Protein AF-A0A1Y2I2F4-F1 (afdb_monomer_lite)

Foldseek 3Di:
DDDDDDDDDDDDDDDPDDDPPPVPPQPDADQLVVLVVLLCVVLVDDPQLLLLLVVLVVLLVVLCVVVCVVPPDDDDPPDSVVSVLSSLLSSLLSLVCVVCPPPDPPPDPDDDDDDDDDDDDDDPPPVNPNQLCNSCVSRVNDHSVSSVVSNVVSCVSSVVPSDDQLVNSLVSLVVVCVVPVVVVVVCSVVSSVVSVD

pLDDT: mean 78.43, std 17.87, range [36.56, 95.81]

InterPro domains:
  IPR006671 Cyclin, N-terminal [PF00134] (54-162)
  IPR013922 Cyclin PHO80-like [PTHR15615] (26-176)
  IPR036915 Cyclin-like superfamily [SSF47954] (36-162)

Structure (mmCIF, N/CA/C/O backbone):
data_AF-A0A1Y2I2F4-F1
#
_entry.id   AF-A0A1Y2I2F4-F1
#
loop_
_atom_site.group_PDB
_atom_site.id
_atom_site.type_symbol
_atom_site.label_atom_id
_atom_site.label_alt_id
_atom_site.label_comp_id
_atom_site.label_asym_id
_atom_site.label_entity_id
_atom_site.label_seq_id
_atom_site.pdbx_PDB_ins_code
_atom_site.Cartn_x
_atom_site.Cartn_y
_atom_site.Cartn_z
_atom_site.occupancy
_atom_site.B_iso_or_equiv
_atom_site.auth_seq_id
_atom_site.auth_comp_id
_atom_site.auth_asym_id
_atom_site.auth_atom_id
_atom_site.pdbx_PDB_model_num
ATOM 1 N N . MET A 1 1 ? -13.503 46.880 -38.848 1.00 61.06 1 MET A N 1
ATOM 2 C CA . MET A 1 1 ? -12.551 46.967 -39.973 1.00 61.06 1 MET A CA 1
ATOM 3 C C . MET A 1 1 ? -11.150 46.968 -39.399 1.00 61.06 1 MET A C 1
ATOM 5 O O . MET A 1 1 ? -10.759 47.985 -38.850 1.00 61.06 1 MET A O 1
ATOM 9 N N . MET A 1 2 ? -10.486 45.812 -39.431 1.00 39.94 2 MET A N 1
ATOM 10 C CA . MET A 1 2 ? -9.031 45.598 -39.454 1.00 39.94 2 MET A CA 1
ATOM 11 C C . MET A 1 2 ? -8.810 44.080 -39.571 1.00 39.94 2 MET A C 1
ATOM 13 O O . MET A 1 2 ? -9.500 43.306 -38.907 1.00 39.94 2 MET A O 1
ATOM 17 N N . ASP A 1 3 ? -7.953 43.700 -40.515 1.00 44.97 3 ASP A N 1
ATOM 18 C CA . ASP A 1 3 ? -7.865 42.392 -41.172 1.00 44.97 3 ASP A CA 1
ATOM 19 C C . ASP A 1 3 ? -7.314 41.217 -40.333 1.00 44.97 3 ASP A C 1
ATOM 21 O O . ASP A 1 3 ? -6.530 41.426 -39.406 1.00 44.97 3 ASP A O 1
ATOM 25 N N . PRO A 1 4 ? -7.653 39.964 -40.712 1.00 63.78 4 PRO A N 1
ATOM 26 C CA . PRO A 1 4 ? -7.034 38.735 -40.223 1.00 63.78 4 PRO A CA 1
ATOM 27 C C . PRO A 1 4 ? -5.879 38.257 -41.134 1.00 63.78 4 PRO A C 1
ATOM 29 O O . PRO A 1 4 ? -6.067 38.042 -42.327 1.00 63.78 4 PRO A O 1
ATOM 32 N N . MET A 1 5 ? -4.695 38.01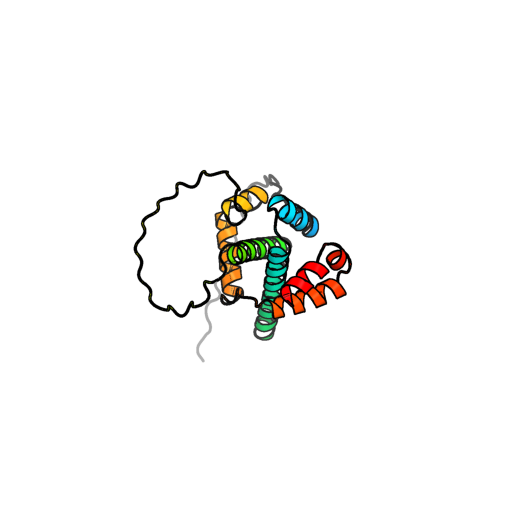0 -40.566 1.00 46.69 5 MET A N 1
ATOM 33 C CA . MET A 1 5 ? -3.581 37.234 -41.154 1.00 46.69 5 MET A CA 1
ATOM 34 C C . MET A 1 5 ? -2.780 36.624 -39.978 1.00 46.69 5 MET A C 1
ATOM 36 O O . MET A 1 5 ? -2.673 37.262 -38.940 1.00 46.69 5 MET A O 1
ATOM 40 N N . CYS A 1 6 ? -2.234 35.406 -39.974 1.00 46.50 6 CYS A N 1
ATOM 41 C CA . CYS A 1 6 ? -1.719 34.571 -41.050 1.00 46.50 6 CYS A CA 1
ATOM 42 C C . CYS A 1 6 ? -2.066 33.091 -40.824 1.00 46.50 6 CYS A C 1
ATOM 44 O O . CYS A 1 6 ? -1.943 32.559 -39.720 1.00 46.50 6 CYS A O 1
ATOM 46 N N . ILE A 1 7 ? -2.401 32.421 -41.923 1.00 50.12 7 ILE A N 1
ATOM 47 C CA . ILE A 1 7 ? -2.369 30.970 -42.083 1.00 50.12 7 ILE A CA 1
ATOM 48 C C . ILE A 1 7 ? -0.932 30.631 -42.491 1.00 50.12 7 ILE A C 1
ATOM 50 O O . ILE A 1 7 ? -0.486 31.076 -43.546 1.00 50.12 7 ILE A O 1
ATOM 54 N N . SER A 1 8 ? -0.211 29.860 -41.677 1.00 59.12 8 SER A N 1
ATOM 55 C CA . SER A 1 8 ? 1.067 29.264 -42.082 1.00 59.12 8 SER A CA 1
ATOM 56 C C . SER A 1 8 ? 0.873 27.777 -42.330 1.00 59.12 8 SER A C 1
ATOM 58 O O . SER A 1 8 ? 0.817 26.953 -41.420 1.00 59.12 8 SER A O 1
ATOM 60 N N . THR A 1 9 ? 0.736 27.476 -43.612 1.00 47.31 9 THR A N 1
ATOM 61 C CA . THR A 1 9 ? 0.798 26.167 -44.248 1.00 47.31 9 THR A CA 1
ATOM 62 C C . THR A 1 9 ? 2.209 25.565 -44.205 1.00 47.31 9 THR A C 1
ATOM 64 O O . THR A 1 9 ? 3.178 26.233 -44.543 1.00 47.31 9 THR A O 1
ATOM 67 N N . LEU A 1 10 ? 2.238 24.256 -43.924 1.00 55.88 10 LEU A N 1
ATOM 68 C CA . LEU A 1 10 ? 3.096 23.212 -44.509 1.00 55.88 10 LEU A CA 1
ATOM 69 C C . LEU A 1 10 ? 4.608 23.200 -44.208 1.00 55.88 10 LEU A C 1
ATOM 71 O O . LEU A 1 10 ? 5.388 23.979 -44.738 1.00 55.88 10 LEU A O 1
ATOM 75 N N . SER A 1 11 ? 5.034 22.119 -43.550 1.00 48.34 11 SER A N 1
ATOM 76 C CA . SER A 1 11 ? 6.177 21.330 -44.025 1.00 48.34 11 SER A CA 1
ATOM 77 C C . SER A 1 11 ? 5.981 19.867 -43.620 1.00 48.34 11 SER A C 1
ATOM 79 O O . SER A 1 11 ? 6.241 19.472 -42.485 1.00 48.34 11 SER A O 1
ATOM 81 N N . SER A 1 12 ? 5.420 19.081 -44.542 1.00 52.00 12 SER A N 1
ATOM 82 C CA . SER A 1 12 ? 5.371 17.621 -44.444 1.00 52.00 12 SER A CA 1
ATOM 83 C C . SER A 1 12 ? 6.671 17.072 -45.015 1.00 52.00 12 SER A C 1
ATOM 85 O O . SER A 1 12 ? 6.896 17.137 -46.221 1.00 52.00 12 SER A O 1
ATOM 87 N N . VAL A 1 13 ? 7.531 16.558 -44.139 1.00 64.69 13 VAL A N 1
ATOM 88 C CA . VAL A 1 13 ? 8.734 15.810 -44.516 1.00 64.69 13 VAL A CA 1
ATOM 89 C C . VAL A 1 13 ? 8.341 14.334 -44.641 1.00 64.69 13 VAL A C 1
ATOM 91 O O . VAL A 1 13 ? 7.906 13.761 -43.639 1.00 64.69 13 VAL A O 1
ATOM 94 N N . PRO A 1 14 ? 8.475 13.691 -45.816 1.00 58.56 14 PRO A N 1
ATOM 95 C CA . PRO A 1 14 ? 8.308 12.250 -45.925 1.00 58.56 14 PRO A CA 1
ATOM 96 C C . PRO A 1 14 ? 9.549 11.584 -45.330 1.00 58.56 14 PRO A C 1
ATOM 98 O O . PRO A 1 14 ? 10.671 11.783 -45.795 1.00 58.56 14 PRO A O 1
ATOM 101 N N . ARG A 1 15 ? 9.350 10.838 -44.244 1.00 58.91 15 ARG A N 1
ATOM 102 C CA . ARG A 1 15 ? 10.400 10.099 -43.546 1.00 58.91 15 ARG A CA 1
ATOM 103 C C . ARG A 1 15 ? 10.267 8.623 -43.919 1.00 58.91 15 ARG A C 1
ATOM 105 O O . ARG A 1 15 ? 9.751 7.833 -43.142 1.00 58.91 15 ARG A O 1
ATOM 112 N N . ASP A 1 16 ? 10.699 8.283 -45.131 1.00 64.44 16 ASP A N 1
ATOM 113 C CA . ASP A 1 16 ? 10.987 6.897 -45.508 1.00 64.44 16 ASP A CA 1
ATOM 114 C C . ASP A 1 16 ? 12.271 6.481 -44.790 1.00 64.44 16 ASP A C 1
ATOM 116 O O . ASP A 1 16 ? 13.370 6.935 -45.114 1.00 64.44 16 ASP A O 1
ATOM 120 N N . GLY A 1 17 ? 12.124 5.685 -43.736 1.00 57.03 17 GLY A N 1
ATOM 121 C CA . GLY A 1 17 ? 13.234 5.285 -42.887 1.00 57.03 17 GLY A CA 1
ATOM 122 C C . GLY A 1 17 ? 12.919 4.015 -42.120 1.00 57.03 17 GLY A C 1
ATOM 123 O O . GLY A 1 17 ? 12.435 4.091 -41.000 1.00 57.03 17 GLY A O 1
ATOM 124 N N . ALA A 1 18 ? 13.251 2.890 -42.754 1.00 55.91 18 ALA A N 1
ATOM 125 C CA . ALA A 1 18 ? 13.626 1.614 -42.149 1.00 55.91 18 ALA A CA 1
ATOM 126 C C . ALA A 1 18 ? 12.693 1.071 -41.053 1.00 55.91 18 ALA A C 1
ATOM 128 O O . ALA A 1 18 ? 12.895 1.272 -39.857 1.00 55.91 18 ALA A O 1
ATOM 129 N N . ASP A 1 19 ? 11.725 0.280 -41.504 1.00 55.31 19 ASP A N 1
ATOM 130 C CA . ASP A 1 19 ? 10.998 -0.694 -40.700 1.00 55.31 19 ASP A CA 1
ATOM 131 C C . ASP A 1 19 ? 11.952 -1.843 -40.306 1.00 55.31 19 ASP A C 1
ATOM 133 O O . ASP A 1 19 ? 12.053 -2.868 -40.977 1.00 55.31 19 ASP A O 1
ATOM 137 N N . SER A 1 20 ? 12.737 -1.631 -39.249 1.00 61.12 20 SER A N 1
ATOM 138 C CA . SER A 1 20 ? 13.334 -2.707 -38.453 1.00 61.12 20 SER A CA 1
ATOM 139 C C . SER A 1 20 ? 12.722 -2.639 -37.060 1.00 61.12 20 SER A C 1
ATOM 141 O O . SER A 1 20 ? 13.352 -2.224 -36.085 1.00 61.12 20 SER A O 1
ATOM 143 N N . SER A 1 21 ? 11.439 -2.981 -37.004 1.00 58.94 21 SER A N 1
ATOM 144 C CA . SER A 1 21 ? 10.702 -3.218 -35.772 1.00 58.94 21 SER A CA 1
ATOM 145 C C . SER A 1 21 ? 11.228 -4.505 -35.126 1.00 58.94 21 SER A C 1
ATOM 147 O O . SER A 1 21 ? 10.581 -5.548 -35.164 1.00 58.94 21 SER A O 1
ATOM 149 N N . ASP A 1 22 ? 12.438 -4.445 -34.558 1.00 58.09 22 ASP A N 1
ATOM 150 C CA . ASP A 1 22 ? 12.816 -5.342 -33.473 1.00 58.09 22 ASP A CA 1
ATOM 151 C C . ASP A 1 22 ? 11.829 -5.043 -32.348 1.00 58.09 22 ASP A C 1
ATOM 153 O O . ASP A 1 22 ? 11.971 -4.076 -31.595 1.00 58.09 22 ASP A O 1
ATOM 157 N N . ASP A 1 23 ? 10.760 -5.833 -32.322 1.00 56.62 23 ASP A N 1
ATOM 158 C CA . ASP A 1 23 ? 9.726 -5.855 -31.303 1.00 56.62 23 ASP A CA 1
ATOM 159 C C . ASP A 1 23 ? 10.398 -6.318 -30.003 1.00 56.62 23 ASP A C 1
ATOM 161 O O . ASP A 1 23 ? 10.344 -7.482 -29.599 1.00 56.62 23 ASP A O 1
ATOM 165 N N . VAL A 1 24 ? 11.156 -5.405 -29.384 1.00 61.75 24 VAL A N 1
ATOM 166 C CA . VAL A 1 24 ? 11.684 -5.539 -28.032 1.00 61.75 24 VAL A CA 1
ATOM 167 C C . VAL A 1 24 ? 10.451 -5.563 -27.152 1.00 61.75 24 VAL A C 1
ATOM 169 O O . VAL A 1 24 ? 9.977 -4.532 -26.676 1.00 61.75 24 VAL A O 1
ATOM 172 N N . SER A 1 25 ? 9.888 -6.760 -27.010 1.00 62.75 25 SER A N 1
ATOM 173 C CA . SER A 1 25 ? 8.734 -7.038 -26.180 1.00 62.75 25 SER A CA 1
ATOM 174 C C . SER A 1 25 ? 9.084 -6.606 -24.766 1.00 62.75 25 SER A C 1
ATOM 176 O O . SER A 1 25 ?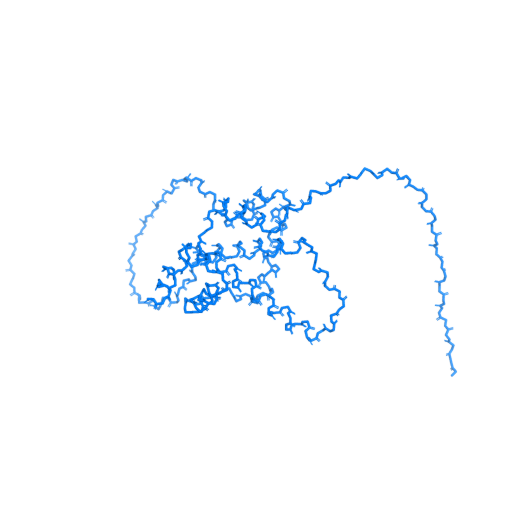 9.772 -7.312 -24.026 1.00 62.75 25 SER A O 1
ATOM 178 N N . CYS A 1 26 ? 8.657 -5.394 -24.411 1.00 64.50 26 CYS A N 1
ATOM 179 C CA . CYS A 1 26 ? 8.820 -4.864 -23.073 1.00 64.50 26 CYS A CA 1
ATOM 180 C C . CYS A 1 26 ? 8.229 -5.887 -22.095 1.00 64.50 26 CYS A C 1
ATOM 182 O O . CYS A 1 26 ? 7.103 -6.344 -22.317 1.00 64.50 26 CYS A O 1
ATOM 184 N N . PRO A 1 27 ? 8.954 -6.265 -21.028 1.00 75.19 27 PRO A N 1
ATOM 185 C CA . PRO A 1 27 ? 8.481 -7.263 -20.082 1.00 75.19 27 PRO A CA 1
ATOM 186 C C . PRO A 1 27 ? 7.140 -6.811 -19.501 1.00 75.19 27 PRO A C 1
ATOM 188 O O . PRO A 1 27 ? 7.063 -5.847 -18.737 1.00 75.19 27 PRO A O 1
ATOM 191 N N . GLN A 1 28 ? 6.062 -7.483 -19.906 1.00 73.69 28 GLN A N 1
ATOM 192 C CA . GLN A 1 28 ? 4.723 -7.146 -19.449 1.00 73.69 28 GLN A CA 1
ATOM 193 C C . GLN A 1 28 ? 4.577 -7.582 -17.983 1.00 73.69 28 GLN A C 1
ATOM 195 O O . GLN A 1 28 ? 4.903 -8.727 -17.654 1.00 73.69 28 GLN A O 1
ATOM 200 N N . PRO A 1 29 ? 4.072 -6.715 -17.085 1.00 74.88 29 PRO A N 1
ATOM 201 C CA . PRO A 1 29 ? 3.841 -7.111 -15.707 1.00 74.88 29 PRO A CA 1
ATOM 202 C C . PRO A 1 29 ? 2.792 -8.235 -15.648 1.00 74.88 29 PRO A C 1
ATOM 204 O O . PRO A 1 29 ? 1.838 -8.238 -16.442 1.00 74.88 29 PRO A O 1
ATOM 207 N N . PRO A 1 30 ? 2.940 -9.193 -14.713 1.00 84.75 30 PRO A N 1
ATOM 208 C CA . PRO A 1 30 ? 1.976 -10.273 -14.538 1.00 84.75 30 PRO A CA 1
ATOM 209 C C . PRO A 1 30 ? 0.587 -9.726 -14.169 1.00 84.75 30 PRO A C 1
ATOM 211 O O . PRO A 1 30 ? 0.382 -8.530 -13.974 1.00 84.75 30 PRO A O 1
ATOM 214 N N . ALA A 1 31 ? -0.419 -10.595 -14.076 1.00 87.25 31 ALA A N 1
ATOM 215 C CA . ALA A 1 31 ? -1.713 -10.170 -13.547 1.00 87.25 31 ALA A CA 1
ATOM 216 C C . ALA A 1 31 ? -1.559 -9.604 -12.119 1.00 87.25 31 ALA A C 1
ATOM 218 O O . ALA A 1 31 ? -0.810 -10.155 -11.311 1.00 87.25 31 ALA A O 1
ATOM 219 N N . LEU A 1 32 ? -2.302 -8.537 -11.800 1.00 85.50 32 LEU A N 1
ATOM 220 C CA . LEU A 1 32 ? -2.147 -7.781 -10.549 1.00 85.50 32 LEU A CA 1
ATOM 221 C C . LEU A 1 32 ? -2.245 -8.666 -9.299 1.00 85.50 32 LEU A C 1
ATOM 223 O O . LEU A 1 32 ? -1.430 -8.54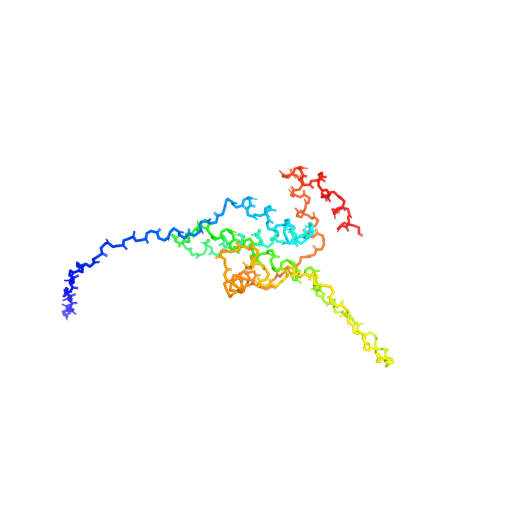6 -8.394 1.00 85.50 32 LEU A O 1
ATOM 227 N N . HIS A 1 33 ? -3.187 -9.606 -9.265 1.00 86.00 33 HIS A N 1
ATOM 228 C CA . HIS A 1 33 ? -3.335 -10.523 -8.132 1.00 86.00 33 HIS A CA 1
ATOM 229 C C . HIS A 1 33 ? -2.116 -11.452 -7.956 1.00 86.00 33 HIS A C 1
ATOM 231 O O . HIS A 1 33 ? -1.711 -11.729 -6.828 1.00 86.00 33 HIS A O 1
ATOM 237 N N . VAL A 1 34 ? -1.494 -11.908 -9.053 1.00 87.44 34 VAL A N 1
ATOM 238 C CA . VAL A 1 34 ? -0.258 -12.713 -9.015 1.00 87.44 34 VAL A CA 1
ATOM 239 C C . VAL A 1 34 ? 0.904 -11.859 -8.525 1.00 87.44 34 VAL A C 1
ATOM 241 O O . VAL A 1 34 ? 1.680 -12.309 -7.684 1.00 87.44 34 VAL A O 1
ATOM 244 N N . PHE A 1 35 ? 0.996 -10.619 -9.014 1.00 88.12 35 PHE A N 1
ATOM 245 C CA . PHE A 1 35 ? 1.993 -9.652 -8.569 1.00 88.12 35 PHE A CA 1
ATOM 246 C C . PHE A 1 35 ? 1.893 -9.399 -7.063 1.00 88.12 35 PHE A C 1
ATOM 248 O O . PHE A 1 35 ? 2.883 -9.574 -6.361 1.00 88.12 35 PHE A O 1
ATOM 255 N N . ILE A 1 36 ? 0.699 -9.077 -6.557 1.00 88.62 36 ILE A N 1
ATOM 256 C CA . ILE A 1 36 ? 0.447 -8.813 -5.135 1.00 88.62 36 ILE A CA 1
ATOM 257 C C . ILE A 1 36 ? 0.822 -10.030 -4.286 1.00 88.62 36 ILE A C 1
ATOM 259 O O . ILE A 1 36 ? 1.596 -9.898 -3.341 1.00 88.62 36 ILE A O 1
ATOM 263 N N . ARG A 1 37 ? 0.340 -11.229 -4.646 1.00 86.56 37 ARG A N 1
ATOM 264 C CA . ARG A 1 37 ? 0.652 -12.468 -3.911 1.00 86.56 37 ARG A CA 1
ATOM 265 C C . ARG A 1 37 ? 2.152 -12.748 -3.874 1.00 86.56 37 ARG A C 1
ATOM 267 O O . ARG A 1 37 ? 2.675 -13.127 -2.829 1.00 86.56 37 ARG A O 1
ATOM 274 N N . ARG A 1 38 ? 2.850 -12.574 -5.001 1.00 86.88 38 ARG A N 1
ATOM 275 C CA . ARG A 1 38 ? 4.305 -12.757 -5.077 1.00 86.88 38 ARG A CA 1
ATOM 276 C C . ARG A 1 38 ? 5.033 -11.715 -4.237 1.00 86.88 38 ARG A C 1
ATOM 278 O O . ARG A 1 38 ? 5.943 -12.082 -3.503 1.00 86.88 38 ARG A O 1
ATOM 285 N N . LEU A 1 39 ? 4.624 -10.453 -4.332 1.00 87.00 39 LEU A N 1
ATOM 286 C CA . LEU A 1 39 ? 5.245 -9.351 -3.614 1.00 87.00 39 LEU A CA 1
ATOM 287 C C . LEU A 1 39 ? 5.125 -9.567 -2.107 1.00 87.00 39 LEU A C 1
ATOM 289 O O . LEU A 1 39 ? 6.152 -9.684 -1.460 1.00 87.00 39 LEU A O 1
ATOM 293 N N . VAL A 1 40 ? 3.907 -9.766 -1.590 1.00 86.69 40 VAL A N 1
ATOM 294 C CA . VAL A 1 40 ? 3.633 -9.998 -0.159 1.00 86.69 40 VAL A CA 1
ATOM 295 C C . VAL A 1 40 ? 4.430 -11.182 0.397 1.00 86.69 40 VAL A C 1
ATOM 297 O O . VAL A 1 40 ? 4.978 -11.089 1.495 1.00 86.69 40 VAL A O 1
ATOM 300 N N . ARG A 1 41 ? 4.543 -12.281 -0.365 1.00 85.81 41 ARG A N 1
ATOM 301 C CA . ARG A 1 41 ? 5.349 -13.448 0.033 1.00 85.81 41 ARG A CA 1
ATOM 302 C C . ARG A 1 41 ? 6.842 -13.135 0.099 1.00 85.81 41 ARG A C 1
ATOM 304 O O . ARG A 1 41 ? 7.505 -13.582 1.025 1.00 85.81 41 ARG A O 1
ATOM 311 N N . LEU A 1 42 ? 7.373 -12.400 -0.878 1.00 86.25 42 LEU A N 1
ATOM 312 C CA . LEU A 1 42 ? 8.802 -12.078 -0.950 1.00 86.25 42 LEU A CA 1
ATOM 313 C C . LEU A 1 42 ? 9.213 -10.984 0.037 1.00 86.25 42 LEU A C 1
ATOM 315 O O . LEU A 1 42 ? 10.343 -10.988 0.509 1.00 86.25 42 LEU A O 1
ATOM 319 N N . THR A 1 43 ? 8.309 -10.063 0.361 1.00 85.56 43 THR A N 1
ATOM 320 C CA . THR A 1 43 ? 8.550 -8.979 1.319 1.00 85.56 43 THR A CA 1
ATOM 321 C C . THR A 1 43 ? 8.251 -9.376 2.760 1.00 85.56 43 THR A C 1
ATOM 323 O O . THR A 1 43 ? 8.459 -8.552 3.647 1.00 85.56 43 THR A O 1
ATOM 326 N N . ALA A 1 44 ? 7.751 -10.599 2.994 1.00 86.81 44 ALA A N 1
ATOM 327 C CA . ALA A 1 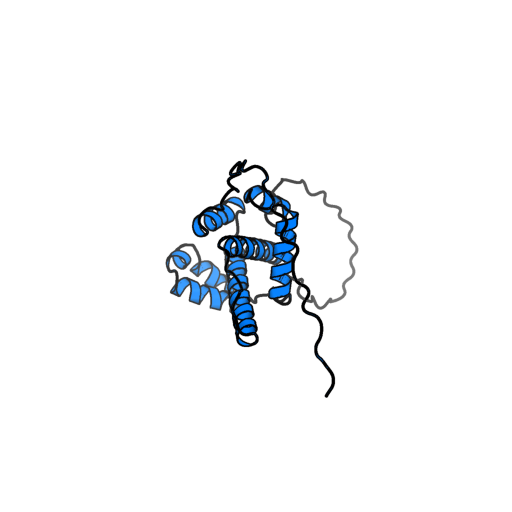44 ? 7.296 -11.082 4.300 1.00 86.81 44 ALA A CA 1
ATOM 328 C C . ALA A 1 44 ? 6.396 -10.057 5.019 1.00 86.81 44 ALA A C 1
ATOM 330 O O . ALA A 1 44 ? 6.531 -9.807 6.216 1.00 86.81 44 ALA A O 1
ATOM 331 N N . THR A 1 45 ? 5.504 -9.410 4.263 1.00 87.81 45 THR A N 1
ATOM 332 C CA . THR A 1 45 ? 4.689 -8.308 4.782 1.00 87.81 45 THR A CA 1
ATOM 333 C C . THR A 1 45 ? 3.724 -8.820 5.844 1.00 87.81 45 THR A C 1
ATOM 335 O O . THR A 1 45 ? 2.966 -9.759 5.604 1.00 87.81 45 THR A O 1
ATOM 338 N N . THR A 1 46 ? 3.722 -8.167 7.005 1.00 90.31 46 THR A N 1
ATOM 339 C CA . THR A 1 46 ? 2.779 -8.471 8.083 1.00 90.31 46 THR A CA 1
ATOM 340 C C . THR A 1 46 ? 1.359 -8.039 7.702 1.00 90.31 46 THR A C 1
ATOM 342 O O . THR A 1 46 ? 1.159 -7.096 6.929 1.00 90.31 46 THR A O 1
ATOM 345 N N . LEU A 1 47 ? 0.347 -8.703 8.266 1.00 87.44 47 LEU A N 1
ATOM 346 C CA . LEU A 1 47 ? -1.055 -8.358 8.014 1.00 87.44 47 LEU A CA 1
ATOM 347 C C . LEU A 1 47 ? -1.371 -6.870 8.304 1.00 87.44 47 LEU A C 1
ATOM 349 O O . LEU A 1 47 ? -1.975 -6.233 7.439 1.00 87.44 47 LEU A O 1
ATOM 353 N N . PRO A 1 48 ? -0.912 -6.253 9.417 1.00 90.25 48 PRO A N 1
ATOM 354 C CA . PRO A 1 48 ? -1.123 -4.823 9.663 1.00 90.25 48 PRO A CA 1
ATOM 355 C C . PRO A 1 48 ? -0.556 -3.918 8.564 1.00 90.25 48 PRO A C 1
ATOM 357 O O . PRO A 1 48 ? -1.229 -2.988 8.120 1.00 90.25 48 PRO A O 1
ATOM 360 N N . THR A 1 49 ? 0.653 -4.203 8.070 1.00 92.69 49 THR A N 1
ATOM 361 C CA . THR A 1 49 ? 1.268 -3.429 6.983 1.00 92.69 49 THR A CA 1
ATOM 362 C C . THR A 1 49 ? 0.464 -3.555 5.687 1.00 92.69 49 THR A C 1
ATOM 364 O O . THR A 1 49 ? 0.255 -2.567 4.981 1.00 92.69 49 THR A O 1
ATOM 367 N N . PHE A 1 50 ? -0.041 -4.751 5.380 1.00 90.75 50 PHE A N 1
ATOM 368 C CA . PHE A 1 50 ? -0.905 -4.966 4.221 1.00 90.75 50 PHE A CA 1
ATOM 369 C C . PHE A 1 50 ? -2.232 -4.197 4.333 1.00 90.75 50 PHE A C 1
ATOM 371 O O . PHE A 1 50 ? -2.645 -3.530 3.381 1.00 90.75 50 PHE A O 1
ATOM 378 N N . LEU A 1 51 ? -2.871 -4.215 5.506 1.00 91.44 51 LEU A N 1
ATOM 379 C CA . LEU A 1 51 ? -4.093 -3.445 5.762 1.00 91.44 51 LEU A CA 1
ATOM 380 C C . LEU A 1 51 ? -3.854 -1.943 5.629 1.00 91.44 51 LEU A C 1
ATOM 382 O O . LEU A 1 51 ? -4.651 -1.237 5.010 1.00 91.44 51 LEU A O 1
ATOM 386 N N . LEU A 1 52 ? -2.731 -1.452 6.148 1.00 94.00 52 LEU A N 1
ATOM 387 C CA . LEU A 1 52 ? -2.350 -0.051 6.033 1.00 94.00 52 LEU A CA 1
ATOM 388 C C . LEU A 1 52 ? -2.174 0.366 4.563 1.00 94.00 52 LEU A C 1
ATOM 390 O O . LEU A 1 52 ? -2.681 1.414 4.154 1.00 94.00 52 LEU A O 1
ATOM 394 N N . ALA A 1 53 ? -1.553 -0.487 3.741 1.00 94.88 53 ALA A N 1
ATOM 395 C CA . ALA A 1 53 ? -1.465 -0.271 2.298 1.00 94.88 53 ALA A CA 1
ATOM 396 C C . ALA A 1 53 ? -2.860 -0.199 1.648 1.00 94.88 53 ALA A C 1
ATOM 398 O O . ALA A 1 53 ? -3.131 0.717 0.869 1.00 94.88 53 ALA A O 1
ATOM 399 N N . HIS A 1 54 ? -3.783 -1.091 2.017 1.00 92.12 54 HIS A N 1
ATOM 400 C CA . HIS A 1 54 ? -5.175 -1.052 1.551 1.00 92.12 54 HIS A CA 1
ATOM 401 C C . HIS A 1 54 ? -5.912 0.238 1.949 1.00 92.12 54 HIS A C 1
ATOM 403 O O . HIS A 1 54 ? -6.637 0.823 1.134 1.00 92.12 54 HIS A O 1
ATOM 409 N N . VAL A 1 55 ? -5.699 0.735 3.169 1.00 94.00 55 VAL A N 1
ATOM 410 C CA . VAL A 1 55 ? -6.260 2.018 3.620 1.00 94.00 55 VAL A CA 1
ATOM 411 C C . VAL A 1 55 ? -5.730 3.170 2.762 1.00 94.00 55 VAL A C 1
ATOM 413 O O . VAL A 1 55 ? -6.504 4.052 2.378 1.00 94.00 55 VAL A O 1
ATOM 416 N N . TYR A 1 56 ? -4.442 3.171 2.408 1.00 95.38 56 TYR A N 1
ATOM 417 C CA . TYR A 1 56 ? -3.859 4.188 1.525 1.00 95.38 56 TYR A CA 1
ATOM 418 C C . TYR A 1 56 ? -4.456 4.159 0.123 1.00 95.38 56 TYR A C 1
ATOM 420 O O . TYR A 1 56 ? -4.801 5.216 -0.406 1.00 95.38 56 TYR A O 1
ATOM 428 N N . LEU A 1 57 ? -4.648 2.974 -0.455 1.00 94.00 57 LEU A N 1
ATOM 429 C CA . LEU A 1 57 ? -5.304 2.822 -1.755 1.00 94.00 57 LEU A CA 1
ATOM 430 C C . LEU A 1 57 ? -6.735 3.361 -1.723 1.00 94.00 57 LEU A C 1
ATOM 432 O O . LEU A 1 57 ? -7.130 4.125 -2.600 1.00 94.00 57 LEU A O 1
ATOM 436 N N . THR A 1 58 ? -7.484 3.046 -0.668 1.00 91.50 58 THR A N 1
ATOM 437 C CA . THR A 1 58 ? -8.854 3.544 -0.486 1.00 91.50 58 THR A CA 1
ATOM 438 C C . THR A 1 58 ? -8.880 5.072 -0.384 1.00 91.50 58 THR A C 1
ATOM 440 O O . THR A 1 58 ? -9.669 5.733 -1.060 1.00 91.50 58 THR A O 1
ATOM 443 N N . ARG A 1 59 ? -7.977 5.663 0.413 1.00 93.50 59 ARG A N 1
ATOM 444 C CA . ARG A 1 59 ? -7.837 7.126 0.526 1.00 93.50 59 ARG A CA 1
ATOM 445 C C . ARG A 1 59 ? -7.474 7.767 -0.809 1.00 93.50 59 ARG A C 1
ATOM 447 O O . ARG A 1 59 ? -8.020 8.818 -1.131 1.00 93.50 59 ARG A O 1
ATOM 454 N N . LEU A 1 60 ? -6.588 7.141 -1.579 1.00 93.19 60 LEU A N 1
ATOM 455 C CA . LEU A 1 60 ? -6.198 7.623 -2.898 1.00 93.19 60 LEU A CA 1
ATOM 456 C C . LEU A 1 60 ? -7.387 7.628 -3.861 1.00 93.19 60 LEU A C 1
ATOM 458 O O . LEU A 1 60 ? -7.613 8.636 -4.521 1.00 93.19 60 LEU A O 1
ATOM 462 N N . VAL A 1 61 ? -8.169 6.547 -3.918 1.00 90.81 61 VAL A N 1
ATOM 463 C CA . VAL A 1 61 ? -9.372 6.475 -4.764 1.00 90.81 61 VAL A CA 1
ATOM 464 C C . VAL A 1 61 ? -10.357 7.585 -4.392 1.00 90.81 61 VAL A C 1
ATOM 466 O O . VAL A 1 61 ? -10.830 8.309 -5.268 1.00 90.81 61 VAL A O 1
ATOM 469 N N . ILE A 1 62 ? -10.612 7.794 -3.099 1.00 90.00 62 ILE A N 1
ATOM 470 C CA . ILE A 1 62 ? -11.473 8.890 -2.626 1.00 90.00 62 ILE A CA 1
ATOM 471 C C . ILE A 1 62 ? -10.899 10.258 -3.032 1.00 90.00 62 ILE A C 1
ATOM 473 O O . ILE A 1 62 ? -11.629 11.110 -3.531 1.00 90.00 62 ILE A O 1
ATOM 477 N N . ALA A 1 63 ? -9.594 10.480 -2.862 1.00 88.75 63 ALA A N 1
ATOM 478 C CA . ALA A 1 63 ? -8.953 11.743 -3.224 1.00 88.75 63 ALA A CA 1
ATOM 479 C C . ALA A 1 63 ? -9.016 12.017 -4.736 1.00 88.75 63 ALA A C 1
ATOM 481 O O . ALA A 1 63 ? -9.324 13.136 -5.148 1.00 88.75 63 ALA A O 1
ATOM 482 N N . VAL A 1 64 ? -8.771 10.997 -5.563 1.00 87.06 64 VAL A N 1
ATOM 483 C CA . VAL A 1 64 ? -8.827 11.100 -7.025 1.00 87.06 64 VAL A CA 1
ATOM 484 C C . VAL A 1 64 ? -10.254 11.369 -7.479 1.00 87.06 64 VAL A C 1
ATOM 486 O O . VAL A 1 64 ? -10.468 12.320 -8.219 1.00 87.06 64 VAL A O 1
ATOM 489 N N . THR A 1 65 ? -11.241 10.608 -7.003 1.00 87.19 65 THR A N 1
ATOM 490 C CA . THR A 1 65 ? -12.657 10.816 -7.363 1.00 87.19 65 THR A CA 1
ATOM 491 C C . THR A 1 65 ? -13.167 12.198 -6.938 1.00 87.19 65 THR A C 1
ATOM 493 O O . THR A 1 65 ? -13.861 12.857 -7.711 1.00 87.19 65 THR A O 1
ATOM 496 N N . ALA A 1 66 ? -12.765 12.692 -5.762 1.00 87.38 66 ALA A N 1
ATOM 497 C CA . ALA A 1 66 ? -13.112 14.032 -5.285 1.00 87.38 66 ALA A CA 1
ATOM 498 C C . ALA A 1 66 ? -12.421 15.169 -6.061 1.00 87.38 66 ALA A C 1
ATOM 500 O O . ALA A 1 66 ? -12.963 16.271 -6.154 1.00 87.38 66 ALA A O 1
ATOM 501 N N . ALA A 1 67 ? -11.217 14.941 -6.591 1.00 85.31 67 ALA A N 1
ATOM 502 C CA . ALA A 1 67 ? -10.544 15.895 -7.474 1.00 85.31 67 ALA A CA 1
ATOM 503 C C . ALA A 1 67 ? -11.161 15.880 -8.878 1.00 85.31 67 ALA A C 1
ATOM 505 O O . ALA A 1 67 ? -11.338 16.922 -9.505 1.00 85.31 67 ALA A O 1
ATOM 506 N N . ALA A 1 68 ? -11.526 14.692 -9.344 1.00 82.56 68 ALA A N 1
ATOM 507 C CA . ALA A 1 68 ? -12.075 14.461 -10.663 1.00 82.56 68 ALA A CA 1
ATOM 508 C C . ALA A 1 68 ? -13.497 15.037 -10.805 1.00 82.56 68 ALA A C 1
ATOM 510 O O . ALA A 1 68 ? -13.832 15.604 -11.837 1.00 82.56 68 ALA A O 1
ATOM 511 N N . SER A 1 69 ? -14.306 15.040 -9.741 1.00 80.94 69 SER A N 1
ATOM 512 C CA . SER A 1 69 ? -15.598 15.745 -9.744 1.00 80.94 69 SER A CA 1
ATOM 513 C C . SER A 1 69 ? -15.479 17.269 -9.916 1.00 80.94 69 SER A C 1
ATOM 515 O O . SER A 1 69 ? -16.451 17.914 -10.299 1.00 80.94 69 SER A O 1
ATOM 517 N N . LYS A 1 70 ? -14.297 17.854 -9.671 1.00 75.38 70 LYS A N 1
ATOM 518 C CA . LYS A 1 70 ? -14.029 19.294 -9.846 1.00 75.38 70 LYS A CA 1
ATOM 519 C C . LYS A 1 70 ? -13.427 19.644 -11.207 1.00 75.38 70 LYS A C 1
ATOM 521 O O . LYS A 1 70 ? -13.496 20.800 -11.612 1.00 75.38 70 LYS A O 1
ATOM 526 N N . ALA A 1 71 ? -12.839 18.675 -11.903 1.00 65.56 71 ALA A N 1
ATOM 527 C CA . ALA A 1 71 ? -12.201 18.859 -13.199 1.00 65.56 71 ALA A CA 1
ATOM 528 C C . ALA A 1 71 ? -12.725 17.788 -14.163 1.00 65.56 71 ALA A C 1
ATOM 530 O O . ALA A 1 71 ? -12.320 16.635 -14.071 1.00 65.56 71 ALA A O 1
ATOM 531 N N . SER A 1 72 ? -13.641 18.185 -15.056 1.00 47.66 72 SER A N 1
ATOM 532 C CA . SER A 1 72 ? -14.265 17.354 -16.100 1.00 47.66 72 SER A CA 1
ATOM 533 C C . SER A 1 72 ? -13.302 16.289 -16.658 1.00 47.66 72 SER A C 1
ATOM 535 O O . SER A 1 72 ? -12.335 16.619 -17.349 1.00 47.66 72 SER A O 1
ATOM 537 N N . LEU A 1 73 ? -13.522 15.016 -16.291 1.00 48.22 73 LEU A N 1
ATOM 538 C CA . LEU A 1 73 ? -12.650 13.894 -16.644 1.00 48.22 73 LEU A CA 1
ATOM 539 C C . LEU A 1 73 ? -12.793 13.545 -18.122 1.00 48.22 73 LEU A C 1
ATOM 541 O O . LEU A 1 73 ? -13.851 13.084 -18.543 1.00 48.22 73 LEU A O 1
ATOM 545 N N . ALA A 1 74 ? -11.701 13.618 -18.875 1.00 42.22 74 ALA A N 1
ATOM 546 C CA . ALA A 1 74 ? -11.641 12.967 -20.183 1.00 42.22 74 ALA A CA 1
ATOM 547 C C . ALA A 1 74 ? -10.371 12.141 -20.432 1.00 42.22 74 ALA A C 1
ATOM 549 O O . ALA A 1 74 ? -10.314 11.451 -21.444 1.00 42.22 74 ALA A O 1
ATOM 550 N N . SER A 1 75 ? -9.343 12.154 -19.571 1.00 48.81 75 SER A N 1
ATOM 551 C CA . SER A 1 75 ? -8.071 11.541 -19.995 1.00 48.81 75 SER A CA 1
ATOM 552 C C . SER A 1 75 ? -7.079 11.163 -18.894 1.00 48.81 75 SER A C 1
ATOM 554 O O . SER A 1 75 ? -5.875 11.345 -19.060 1.00 48.81 75 SER A O 1
ATOM 556 N N . ALA A 1 76 ? -7.528 10.570 -17.788 1.00 49.03 76 ALA A N 1
ATOM 557 C CA . ALA A 1 76 ? -6.601 9.790 -16.966 1.00 49.03 76 ALA A CA 1
ATOM 558 C C . ALA A 1 76 ? -6.661 8.326 -17.432 1.00 49.03 76 ALA A C 1
ATOM 560 O O . ALA A 1 76 ? -7.560 7.601 -17.003 1.00 49.03 76 ALA A O 1
ATOM 561 N N . PRO A 1 77 ? -5.768 7.868 -18.332 1.00 49.78 77 PRO A N 1
ATOM 562 C CA . PRO A 1 77 ? -5.710 6.461 -18.676 1.00 49.78 77 PRO A CA 1
ATOM 563 C C . PRO A 1 77 ? -5.319 5.688 -17.416 1.00 49.78 77 PRO A C 1
ATOM 565 O O . PRO A 1 77 ? -4.192 5.797 -16.928 1.00 49.78 77 PRO A O 1
ATOM 568 N N . CYS A 1 78 ? -6.253 4.893 -16.889 1.00 56.56 78 CYS A N 1
ATOM 569 C CA . CYS A 1 78 ? -5.956 3.799 -15.973 1.00 56.56 78 CYS A CA 1
ATOM 570 C C . CYS A 1 78 ? -5.114 2.768 -16.731 1.00 56.56 78 CYS A C 1
ATOM 572 O O . CYS A 1 78 ? -5.610 1.727 -17.159 1.00 56.56 78 CYS A O 1
ATOM 574 N N . SER A 1 79 ? -3.839 3.078 -16.965 1.00 72.62 79 SER A N 1
ATOM 575 C CA . SER A 1 79 ? -2.923 2.111 -17.540 1.00 72.62 79 SER A CA 1
ATOM 576 C C . SER A 1 79 ? -2.874 0.914 -16.591 1.00 72.62 79 SER A C 1
ATOM 578 O O . SER A 1 79 ? -2.843 1.062 -15.370 1.00 72.62 79 SER A O 1
ATOM 580 N N . ARG A 1 80 ? -2.895 -0.301 -17.140 1.00 70.94 80 ARG A N 1
ATOM 581 C CA . ARG A 1 80 ? -2.795 -1.542 -16.352 1.00 70.94 80 ARG A CA 1
ATOM 582 C C . ARG A 1 80 ? -1.560 -1.546 -15.437 1.00 70.94 80 ARG A C 1
ATOM 584 O O . ARG A 1 80 ? -1.566 -2.149 -14.366 1.00 70.94 80 ARG A O 1
ATOM 591 N N . ASP A 1 81 ? -0.519 -0.833 -15.852 1.00 82.38 81 ASP A N 1
ATOM 592 C CA . ASP A 1 81 ? 0.702 -0.605 -15.089 1.00 82.38 81 ASP A CA 1
ATOM 593 C C . ASP A 1 81 ? 0.488 0.341 -13.889 1.00 82.38 81 ASP A C 1
ATOM 595 O O . ASP A 1 81 ? 1.060 0.129 -12.823 1.00 82.38 81 ASP A O 1
ATOM 599 N N . ALA A 1 82 ? -0.420 1.319 -13.983 1.00 87.75 82 ALA A N 1
ATOM 600 C CA . ALA A 1 82 ? -0.715 2.244 -12.888 1.00 87.75 82 ALA A CA 1
ATOM 601 C C . ALA A 1 82 ? -1.151 1.521 -11.606 1.00 87.75 82 ALA A C 1
ATOM 603 O O . ALA A 1 82 ? -0.699 1.887 -10.526 1.00 87.75 82 ALA A O 1
ATOM 604 N N . ALA A 1 83 ? -1.963 0.464 -11.704 1.00 89.62 83 ALA A N 1
ATOM 605 C CA . ALA A 1 83 ? -2.400 -0.290 -10.527 1.00 89.62 83 ALA A CA 1
ATOM 606 C C . ALA A 1 83 ? -1.226 -0.970 -9.796 1.00 89.62 83 ALA A C 1
ATOM 608 O O . ALA A 1 83 ? -1.155 -0.924 -8.569 1.00 89.62 83 ALA A O 1
ATOM 609 N N . HIS A 1 84 ? -0.276 -1.540 -10.544 1.00 91.75 84 HIS A N 1
ATOM 610 C CA . HIS A 1 84 ? 0.924 -2.176 -9.992 1.00 91.75 84 HIS A CA 1
ATOM 611 C C . HIS A 1 84 ? 1.820 -1.152 -9.297 1.00 91.75 84 HIS A C 1
ATOM 613 O O . HIS A 1 84 ? 2.216 -1.344 -8.148 1.00 91.75 84 HIS A O 1
ATOM 619 N N . ARG A 1 85 ? 2.073 -0.030 -9.977 1.00 93.00 85 ARG A N 1
ATOM 620 C CA . ARG A 1 85 ? 2.865 1.096 -9.470 1.00 93.00 85 ARG A CA 1
ATOM 621 C C . ARG A 1 85 ? 2.291 1.675 -8.181 1.00 93.00 85 ARG A C 1
ATOM 623 O O . ARG A 1 85 ? 3.015 1.894 -7.212 1.00 93.00 85 ARG A O 1
ATOM 630 N N . VAL A 1 86 ? 0.980 1.905 -8.169 1.00 93.44 86 VAL A N 1
ATOM 631 C CA . VAL A 1 86 ? 0.262 2.472 -7.025 1.00 93.44 86 VAL A CA 1
ATOM 632 C C . VAL A 1 86 ? 0.250 1.491 -5.851 1.00 93.44 86 VAL A C 1
ATOM 634 O O . VAL A 1 86 ? 0.521 1.905 -4.725 1.00 93.44 86 VAL A O 1
ATOM 637 N N . PHE A 1 87 ? 0.016 0.198 -6.100 1.00 93.62 87 PHE A N 1
ATOM 638 C CA . PHE A 1 87 ? 0.097 -0.828 -5.058 1.00 93.62 87 PHE A CA 1
ATOM 639 C C . PHE A 1 87 ? 1.505 -0.919 -4.457 1.00 93.62 87 PHE A C 1
ATOM 641 O O . PHE A 1 87 ? 1.656 -0.904 -3.238 1.00 93.62 87 PHE A O 1
ATOM 648 N N . LEU A 1 88 ? 2.541 -0.949 -5.300 1.00 94.00 88 LEU A N 1
ATOM 649 C CA . LEU A 1 88 ? 3.936 -1.017 -4.866 1.00 94.00 88 LEU A CA 1
ATOM 650 C C . LEU A 1 88 ? 4.320 0.180 -3.985 1.00 94.00 88 LEU A C 1
ATOM 652 O O . LEU A 1 88 ? 4.933 0.007 -2.933 1.00 94.00 88 LEU A O 1
ATOM 656 N N . ALA A 1 89 ? 3.928 1.390 -4.391 1.00 95.19 89 ALA A N 1
ATOM 657 C CA . ALA A 1 89 ? 4.158 2.601 -3.611 1.00 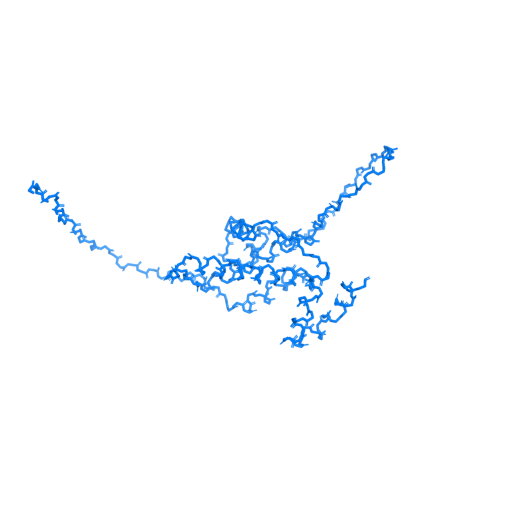95.19 89 ALA A CA 1
ATOM 658 C C . ALA A 1 89 ? 3.403 2.582 -2.273 1.00 95.19 89 ALA A C 1
ATOM 660 O O . ALA A 1 89 ? 3.962 2.981 -1.252 1.00 95.19 89 ALA A O 1
ATOM 661 N N . ALA A 1 90 ? 2.152 2.109 -2.264 1.00 95.56 90 ALA A N 1
ATOM 662 C CA . ALA A 1 90 ? 1.344 2.017 -1.050 1.00 95.56 90 ALA A CA 1
ATOM 663 C C . ALA A 1 90 ? 1.948 1.029 -0.051 1.00 95.56 90 ALA A C 1
ATOM 665 O O . ALA A 1 90 ? 2.045 1.345 1.134 1.00 95.56 90 ALA A O 1
ATOM 666 N N . LEU A 1 91 ? 2.406 -0.125 -0.540 1.00 94.38 91 LEU A N 1
ATOM 667 C CA . LEU A 1 91 ? 3.076 -1.130 0.273 1.00 94.38 91 LEU A CA 1
ATOM 668 C C . LEU A 1 91 ? 4.371 -0.584 0.880 1.00 94.38 91 LEU A C 1
ATOM 670 O O . LEU A 1 91 ? 4.579 -0.711 2.080 1.00 94.38 91 LEU A O 1
ATOM 674 N N . LEU A 1 92 ? 5.208 0.083 0.081 1.00 93.62 92 LEU A N 1
ATOM 675 C CA . LEU A 1 92 ? 6.464 0.659 0.564 1.00 93.62 92 LEU A CA 1
ATOM 676 C C . LEU A 1 92 ? 6.235 1.726 1.647 1.00 93.62 92 LEU A C 1
ATOM 678 O O . LEU A 1 92 ? 6.923 1.720 2.668 1.00 93.62 92 LEU A O 1
ATOM 682 N N . LEU A 1 93 ? 5.254 2.614 1.455 1.00 94.12 93 LEU A N 1
ATOM 683 C CA . LEU A 1 93 ? 4.877 3.597 2.476 1.00 94.12 93 LEU A CA 1
ATOM 684 C C . LEU A 1 93 ? 4.352 2.921 3.744 1.00 94.12 93 LEU A C 1
ATOM 686 O O . LEU A 1 93 ? 4.690 3.343 4.846 1.00 94.12 93 LEU A O 1
ATOM 690 N N . ALA A 1 94 ? 3.531 1.880 3.601 1.00 94.44 94 ALA A N 1
ATOM 691 C CA . ALA A 1 94 ? 2.987 1.154 4.738 1.00 94.44 94 ALA A CA 1
ATOM 692 C C . ALA A 1 94 ? 4.092 0.475 5.554 1.00 94.44 94 ALA A C 1
ATOM 694 O O . ALA A 1 94 ? 4.070 0.562 6.781 1.00 94.44 94 ALA A O 1
ATOM 695 N N . THR A 1 95 ? 5.080 -0.138 4.895 1.00 92.81 95 THR A N 1
ATOM 696 C CA . THR A 1 95 ? 6.229 -0.753 5.571 1.00 92.81 95 THR A CA 1
ATOM 697 C C . THR A 1 95 ? 7.007 0.286 6.370 1.00 92.81 95 THR A C 1
ATOM 699 O O . THR A 1 95 ? 7.237 0.082 7.556 1.00 92.81 95 THR A O 1
ATOM 702 N N . LYS A 1 96 ? 7.319 1.446 5.774 1.00 91.81 96 LYS A N 1
ATOM 703 C CA . LYS A 1 96 ? 8.038 2.529 6.469 1.00 91.81 96 LYS A CA 1
ATOM 704 C C . LYS A 1 96 ? 7.295 3.036 7.706 1.00 91.81 96 LYS A C 1
ATOM 706 O O . LYS A 1 96 ? 7.904 3.225 8.748 1.00 91.81 96 LYS A O 1
ATOM 711 N N . VAL A 1 97 ? 5.980 3.223 7.600 1.00 91.56 97 VAL A N 1
ATOM 712 C CA . VAL A 1 97 ? 5.147 3.685 8.726 1.00 91.56 97 VAL A CA 1
ATOM 713 C C . VAL A 1 97 ? 4.996 2.614 9.811 1.00 91.56 97 VAL A C 1
ATOM 715 O O . VAL A 1 97 ? 4.800 2.950 10.973 1.00 91.56 97 VAL A O 1
ATOM 718 N N . SER A 1 98 ? 5.079 1.333 9.443 1.00 89.50 98 SER A N 1
ATOM 719 C CA . SER A 1 98 ? 5.017 0.226 10.406 1.00 89.50 98 SER A CA 1
ATOM 720 C C . SER A 1 98 ? 6.329 0.061 11.181 1.00 89.50 98 SER A C 1
ATOM 722 O O . SER A 1 98 ? 6.296 -0.315 12.347 1.00 89.50 98 SER A O 1
ATOM 724 N N . GLU A 1 99 ? 7.471 0.314 10.533 1.00 87.56 99 GLU A N 1
ATOM 725 C CA . GLU A 1 99 ? 8.808 0.208 11.138 1.00 87.56 99 GLU A CA 1
ATOM 726 C C . GLU A 1 99 ? 9.140 1.399 12.051 1.00 87.56 99 GLU A C 1
ATOM 728 O O . GLU A 1 99 ? 9.810 1.216 13.064 1.00 87.56 99 GLU A O 1
ATOM 733 N N . ASP A 1 100 ? 8.661 2.599 11.713 1.00 82.75 100 ASP A N 1
ATOM 734 C CA . ASP A 1 100 ? 8.900 3.832 12.471 1.00 82.75 100 ASP A CA 1
ATOM 735 C C . ASP A 1 100 ? 7.561 4.466 12.887 1.00 82.75 100 ASP A C 1
ATOM 737 O O . ASP A 1 100 ? 7.052 5.372 12.209 1.00 82.75 100 ASP A O 1
ATOM 741 N N . PRO A 1 101 ? 6.914 3.958 13.958 1.00 73.44 101 PRO A N 1
ATOM 742 C CA . PRO A 1 101 ? 5.709 4.584 14.468 1.00 73.44 101 PRO A CA 1
ATOM 743 C C . PRO A 1 101 ? 6.060 6.017 14.895 1.00 73.44 101 PRO A C 1
ATOM 745 O O . PRO A 1 101 ? 7.048 6.208 15.606 1.00 73.44 101 PRO A O 1
ATOM 748 N N . PRO A 1 102 ? 5.269 7.034 14.497 1.00 68.88 102 PRO A N 1
ATOM 749 C CA . PRO A 1 102 ? 5.538 8.411 14.862 1.00 68.88 102 PRO A CA 1
ATOM 750 C C . PRO A 1 102 ? 5.666 8.472 16.375 1.00 68.88 102 PRO A C 1
ATOM 752 O O . PRO A 1 102 ? 4.719 8.120 17.085 1.00 68.88 102 PRO A O 1
ATOM 755 N N . ALA A 1 103 ? 6.847 8.889 16.841 1.00 67.88 103 ALA A N 1
ATOM 756 C CA . ALA A 1 103 ? 7.093 9.120 18.248 1.00 67.88 103 ALA A CA 1
ATOM 757 C C . ALA A 1 103 ? 5.939 9.978 18.759 1.00 67.88 103 ALA A C 1
ATOM 759 O O . ALA A 1 103 ? 5.769 11.131 18.343 1.00 67.88 103 ALA A O 1
ATOM 760 N N . LEU A 1 104 ? 5.090 9.379 19.598 1.00 64.62 104 LEU A N 1
ATOM 761 C CA . LEU A 1 104 ? 4.069 10.138 20.294 1.00 64.62 104 LEU A CA 1
ATOM 762 C C . LEU A 1 104 ? 4.804 11.294 20.976 1.00 64.62 104 LEU A C 1
ATOM 764 O O . LEU A 1 104 ? 5.940 11.094 21.416 1.00 64.62 104 LEU A O 1
ATOM 768 N N . PRO A 1 105 ? 4.224 12.502 21.024 1.00 60.41 105 PRO A N 1
ATOM 769 C CA . PRO A 1 105 ? 4.803 13.599 21.775 1.00 60.41 105 PRO A CA 1
ATOM 770 C C . PRO A 1 105 ? 4.846 13.177 23.245 1.00 60.41 105 PRO A C 1
ATOM 772 O O . PRO A 1 105 ? 3.909 13.404 24.006 1.00 60.41 105 PRO A O 1
ATOM 775 N N . SER A 1 106 ? 5.923 12.494 23.626 1.00 55.06 106 SER A N 1
ATOM 776 C CA . SER A 1 106 ? 6.252 12.155 24.992 1.00 55.06 106 SER A CA 1
ATOM 777 C C . SER A 1 106 ? 6.464 13.490 25.670 1.00 55.06 106 SER A C 1
ATOM 779 O O . SER A 1 106 ? 7.489 14.141 25.468 1.00 55.06 106 SER A O 1
ATOM 781 N N . GLY A 1 107 ? 5.444 13.944 26.400 1.00 52.78 107 GLY A N 1
ATOM 782 C CA . GLY A 1 107 ? 5.564 15.062 27.319 1.00 52.78 107 GLY A CA 1
ATOM 783 C C . GLY A 1 107 ? 6.734 14.755 28.241 1.00 52.78 107 GLY A C 1
ATOM 784 O O . GLY A 1 107 ? 6.637 13.892 29.107 1.00 52.78 107 GLY A O 1
ATOM 785 N N . SER A 1 108 ? 7.872 15.382 27.961 1.00 50.06 108 SER A N 1
ATOM 786 C CA . SER A 1 108 ? 9.132 15.113 28.634 1.00 50.06 108 SER A CA 1
ATOM 787 C C . SER A 1 108 ? 9.029 15.573 30.084 1.00 50.06 108 SER A C 1
ATOM 789 O O . SER A 1 108 ? 9.134 16.763 30.386 1.00 50.06 108 SER A O 1
ATOM 791 N N . SER A 1 109 ? 8.817 14.621 30.991 1.00 49.22 109 SER A N 1
ATOM 792 C CA . SER A 1 109 ? 9.277 14.750 32.366 1.00 49.22 109 SER A CA 1
ATOM 793 C C . SER A 1 109 ? 10.795 14.613 32.352 1.00 49.22 109 SER A C 1
ATOM 795 O O . SER A 1 109 ? 11.353 13.531 32.191 1.00 49.22 109 SER A O 1
ATOM 797 N N . VAL A 1 110 ? 11.443 15.764 32.489 1.00 60.56 110 VAL A N 1
ATOM 798 C CA . VAL A 1 110 ? 12.886 15.953 32.606 1.00 60.56 110 VAL A CA 1
ATOM 799 C C . VAL A 1 110 ? 13.441 15.042 33.703 1.00 60.56 110 VAL A C 1
ATOM 801 O O . VAL A 1 110 ? 13.212 15.288 34.882 1.00 60.56 110 VAL A O 1
ATOM 804 N N . THR A 1 111 ? 14.194 14.007 33.340 1.00 48.91 111 THR A N 1
ATOM 805 C CA . THR A 1 111 ? 15.182 13.402 34.243 1.00 48.91 111 THR A CA 1
ATOM 806 C C . THR A 1 111 ? 16.427 13.061 33.440 1.00 48.91 111 THR A C 1
ATOM 808 O O . THR A 1 111 ? 16.466 12.128 32.644 1.00 48.91 111 THR A O 1
ATOM 811 N N . SER A 1 112 ? 17.439 13.905 33.614 1.00 49.50 112 SER A N 1
ATOM 812 C CA . SER A 1 112 ? 18.787 13.711 33.105 1.00 49.50 112 SER A CA 1
ATOM 813 C C . SER A 1 112 ? 19.403 12.488 33.773 1.00 49.50 112 SER A C 1
ATOM 815 O O . SER A 1 112 ? 19.560 12.473 34.994 1.00 49.50 112 SER A O 1
ATOM 817 N N . THR A 1 113 ? 19.813 11.480 33.010 1.00 54.41 113 THR A N 1
ATOM 818 C CA . THR A 1 113 ? 20.890 10.592 33.457 1.00 54.41 113 THR A CA 1
ATOM 819 C C . THR A 1 113 ? 21.681 10.105 32.254 1.00 54.41 113 THR A C 1
ATOM 821 O O . THR A 1 113 ? 21.174 9.433 31.363 1.00 54.41 113 THR A O 1
ATOM 824 N N . ASP A 1 114 ? 22.928 10.553 32.247 1.00 60.62 114 ASP A N 1
ATOM 825 C CA . ASP A 1 114 ? 23.993 10.270 31.302 1.00 60.62 114 ASP A CA 1
ATOM 826 C C . ASP A 1 114 ? 24.299 8.765 31.291 1.00 60.62 114 ASP A C 1
ATOM 828 O O . ASP A 1 114 ? 24.511 8.183 32.357 1.00 60.62 114 ASP A O 1
ATOM 832 N N . SER A 1 115 ? 24.310 8.117 30.123 1.00 52.47 115 SER A N 1
ATOM 833 C CA . SER A 1 115 ? 24.924 6.793 29.936 1.00 52.47 115 SER A CA 1
ATOM 834 C C . SER A 1 115 ? 25.159 6.497 28.458 1.00 52.47 115 SER A C 1
ATOM 836 O O . SER A 1 115 ? 24.263 6.158 27.688 1.00 52.47 115 SER A O 1
ATOM 838 N N . THR A 1 116 ? 26.427 6.615 28.093 1.00 61.44 116 THR A N 1
ATOM 839 C CA . THR A 1 116 ? 27.059 6.128 26.875 1.00 61.44 116 THR A CA 1
ATOM 840 C C . THR A 1 116 ? 27.033 4.599 26.828 1.00 61.44 116 THR A C 1
ATOM 842 O O . THR A 1 116 ? 27.707 3.930 27.606 1.00 61.44 116 THR A O 1
ATOM 845 N N . ALA A 1 117 ? 26.314 4.027 25.862 1.00 46.16 117 ALA A N 1
ATOM 846 C CA . ALA A 1 117 ? 26.509 2.637 25.462 1.00 46.16 117 ALA A CA 1
ATOM 847 C C . ALA A 1 117 ? 26.396 2.513 23.940 1.00 46.16 117 ALA A C 1
ATOM 849 O O . ALA A 1 117 ? 25.319 2.565 23.354 1.00 46.16 117 ALA A O 1
ATOM 850 N N . SER A 1 118 ? 27.565 2.375 23.316 1.00 54.66 118 SER A N 1
ATOM 851 C CA . SER A 1 118 ? 27.738 1.973 21.926 1.00 54.66 118 SER A CA 1
ATOM 852 C C . SER A 1 118 ? 27.446 0.476 21.820 1.00 54.66 118 SER A C 1
ATOM 854 O O . SER A 1 118 ? 28.160 -0.332 22.416 1.00 54.66 118 SER A O 1
ATOM 856 N N . CYS A 1 119 ? 26.396 0.096 21.093 1.00 36.56 119 CYS A N 1
ATOM 857 C CA . CYS A 1 119 ? 26.109 -1.294 20.759 1.00 36.56 119 CYS A CA 1
ATOM 858 C C . CYS A 1 119 ? 26.252 -1.515 19.248 1.00 36.56 119 CYS A C 1
ATOM 860 O O . CYS A 1 119 ? 25.380 -1.203 18.437 1.00 36.56 119 CYS A O 1
ATOM 862 N N . SER A 1 120 ? 27.401 -2.084 18.882 1.00 48.78 120 SER A N 1
ATOM 863 C CA . SER A 1 120 ? 27.664 -2.687 17.580 1.00 48.78 120 SER A CA 1
ATOM 864 C C . SER A 1 120 ? 26.582 -3.719 17.258 1.00 48.78 120 SER A C 1
ATOM 866 O O . SER A 1 120 ? 26.497 -4.766 17.897 1.00 48.78 120 SER A O 1
ATOM 868 N N . SER A 1 121 ? 25.746 -3.414 16.269 1.00 46.62 121 SER A N 1
ATOM 869 C CA . SER A 1 121 ? 24.686 -4.305 15.801 1.00 46.62 121 SER A CA 1
ATOM 870 C C . SER A 1 121 ? 25.238 -5.236 14.721 1.00 46.62 121 SER A C 1
ATOM 872 O O . SER A 1 121 ? 25.503 -4.808 13.596 1.00 46.62 121 SER A O 1
ATOM 874 N N . SER A 1 122 ? 25.425 -6.512 15.067 1.00 40.50 122 SER A N 1
ATOM 875 C CA . SER A 1 122 ? 25.729 -7.589 14.120 1.00 40.50 122 SER A CA 1
ATOM 876 C C . SER A 1 122 ? 24.647 -7.664 13.044 1.00 40.50 122 SER A C 1
ATOM 878 O O . SER A 1 122 ? 23.493 -7.981 13.320 1.00 40.50 122 SER A O 1
ATOM 880 N N . SER A 1 123 ? 25.028 -7.340 11.811 1.00 40.22 123 SER A N 1
ATOM 881 C CA . SER A 1 123 ? 24.141 -7.222 10.657 1.00 40.22 123 SER A CA 1
ATOM 882 C C . SER A 1 123 ? 23.841 -8.599 10.057 1.00 40.22 123 SER A C 1
ATOM 884 O O . SER A 1 123 ? 24.466 -9.018 9.083 1.00 40.22 123 SER A O 1
ATOM 886 N N . THR A 1 124 ? 22.876 -9.330 10.612 1.00 41.94 124 THR A N 1
ATOM 887 C CA . THR A 1 124 ? 22.144 -10.304 9.797 1.00 41.94 124 THR A CA 1
ATOM 888 C C . THR A 1 124 ? 21.318 -9.510 8.792 1.00 41.94 124 THR A C 1
ATOM 890 O O . THR A 1 124 ? 20.501 -8.670 9.161 1.00 41.94 124 THR A O 1
ATOM 893 N N . LEU A 1 12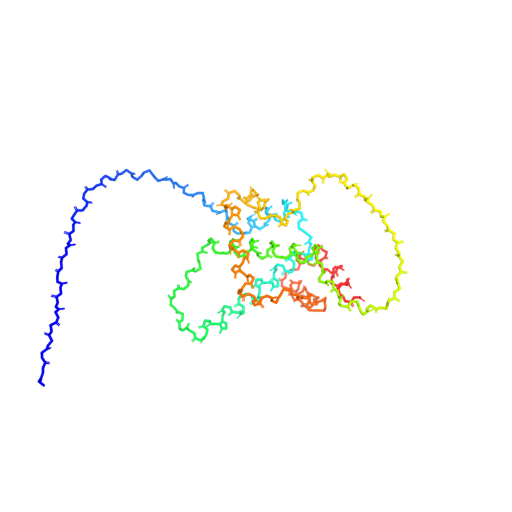5 ? 21.600 -9.726 7.506 1.00 40.12 125 LEU A N 1
ATOM 894 C CA . LEU A 1 125 ? 20.957 -9.093 6.356 1.00 40.12 125 LEU A CA 1
ATOM 895 C C . LEU A 1 125 ? 19.488 -9.534 6.244 1.00 40.12 125 LEU A C 1
ATOM 897 O O . LEU A 1 125 ? 19.091 -10.197 5.289 1.00 40.12 125 LEU A O 1
ATOM 901 N N . CYS A 1 126 ? 18.657 -9.161 7.210 1.00 42.38 126 CYS A N 1
ATOM 902 C CA . CYS A 1 126 ? 17.240 -8.991 6.957 1.00 42.38 126 CYS A CA 1
ATOM 903 C C . CYS A 1 126 ? 17.166 -7.805 5.999 1.00 42.38 126 CYS A C 1
ATOM 905 O O . CYS A 1 126 ? 17.272 -6.657 6.421 1.00 42.38 126 CYS A O 1
ATOM 907 N N . MET A 1 127 ? 17.115 -8.071 4.691 1.00 51.03 127 MET A N 1
ATOM 908 C CA . MET A 1 127 ? 16.858 -7.021 3.714 1.00 51.03 127 MET A CA 1
ATOM 909 C C . MET A 1 127 ? 15.479 -6.458 4.031 1.00 51.03 127 MET A C 1
ATOM 911 O O . MET A 1 127 ? 14.474 -7.022 3.604 1.00 51.03 127 MET A O 1
ATOM 915 N N . SER A 1 128 ? 15.421 -5.381 4.815 1.00 58.50 128 SER A N 1
ATOM 916 C CA . SER A 1 128 ? 14.164 -4.715 5.109 1.00 58.50 128 SER A CA 1
ATOM 917 C C . SER A 1 128 ? 13.531 -4.352 3.773 1.00 58.50 128 SER A C 1
ATOM 919 O O . SER A 1 128 ? 14.115 -3.641 2.944 1.00 58.50 128 SER A O 1
ATOM 921 N N . ALA A 1 129 ? 12.336 -4.889 3.532 1.00 63.69 129 ALA A N 1
ATOM 922 C CA . ALA A 1 129 ? 11.560 -4.632 2.324 1.00 63.69 129 ALA A CA 1
ATOM 923 C C . ALA A 1 129 ? 11.166 -3.144 2.183 1.00 63.69 129 ALA A C 1
ATOM 925 O O . ALA A 1 129 ? 10.529 -2.762 1.204 1.00 63.69 129 ALA A O 1
ATOM 926 N N . SER A 1 130 ? 11.558 -2.296 3.139 1.00 73.50 130 SER A N 1
ATOM 927 C CA . SER A 1 130 ? 11.397 -0.846 3.138 1.00 73.50 130 SER A CA 1
ATOM 928 C C . SER A 1 130 ? 12.325 -0.105 2.169 1.00 73.50 130 SER A C 1
ATOM 930 O O . SER A 1 130 ? 12.069 1.063 1.856 1.00 73.50 130 SER A O 1
ATOM 932 N N . SER A 1 131 ? 13.373 -0.750 1.640 1.00 88.06 131 SER A N 1
ATOM 933 C CA . SER A 1 131 ? 14.278 -0.107 0.682 1.00 88.06 131 SER A CA 1
ATOM 934 C C . SER A 1 131 ? 13.694 -0.105 -0.751 1.00 88.06 131 SER A C 1
ATOM 936 O O . SER A 1 131 ? 13.347 -1.166 -1.285 1.00 88.06 131 SER A O 1
ATOM 938 N N . PRO A 1 132 ? 13.637 1.058 -1.440 1.00 90.44 132 PRO A N 1
ATOM 939 C CA . PRO A 1 132 ? 13.216 1.130 -2.843 1.00 90.44 132 PRO A CA 1
ATOM 940 C C . PRO A 1 132 ? 14.050 0.248 -3.781 1.00 90.44 132 PRO A C 1
ATOM 942 O O . PRO A 1 132 ? 13.532 -0.258 -4.773 1.00 90.44 132 PRO A O 1
ATOM 945 N N . ALA A 1 133 ? 15.333 0.041 -3.461 1.00 91.75 133 ALA A N 1
ATOM 946 C CA . ALA A 1 133 ? 16.226 -0.817 -4.234 1.00 91.75 133 ALA A CA 1
ATOM 947 C C . ALA A 1 133 ? 15.849 -2.300 -4.103 1.00 91.75 133 ALA A C 1
ATOM 949 O O . ALA A 1 133 ? 15.835 -3.015 -5.103 1.00 91.75 133 ALA A O 1
ATOM 950 N N . THR A 1 134 ? 15.479 -2.739 -2.897 1.00 90.38 134 THR A N 1
ATOM 951 C CA . THR A 1 134 ? 15.029 -4.111 -2.630 1.00 90.38 134 THR A CA 1
ATOM 952 C C . THR A 1 134 ? 13.735 -4.399 -3.386 1.00 90.38 134 THR A C 1
ATOM 954 O O . THR A 1 134 ? 13.644 -5.400 -4.091 1.00 90.38 134 THR A O 1
ATOM 957 N N . LEU A 1 135 ? 12.750 -3.496 -3.318 1.00 89.44 135 LEU A N 1
ATOM 958 C CA . LEU A 1 135 ? 11.490 -3.670 -4.048 1.00 89.44 135 LEU A CA 1
ATOM 959 C C . LEU A 1 135 ? 11.670 -3.623 -5.566 1.00 89.44 135 LEU A C 1
ATOM 961 O O . LEU A 1 135 ? 11.049 -4.419 -6.267 1.00 89.44 135 LEU A O 1
ATOM 965 N N . ALA A 1 136 ? 12.527 -2.736 -6.076 1.00 91.31 136 ALA A N 1
ATOM 966 C CA . ALA A 1 136 ? 12.881 -2.701 -7.493 1.00 91.31 136 ALA A CA 1
ATOM 967 C C . ALA A 1 136 ? 13.473 -4.044 -7.954 1.00 91.31 136 ALA A C 1
ATOM 969 O O . ALA A 1 136 ? 13.015 -4.609 -8.947 1.00 91.31 136 ALA A O 1
ATOM 970 N N . ALA A 1 137 ? 14.418 -4.598 -7.185 1.00 90.94 137 ALA A N 1
ATOM 971 C CA . ALA A 1 137 ? 15.023 -5.898 -7.466 1.00 90.94 137 ALA A CA 1
ATOM 972 C C . ALA A 1 137 ? 13.999 -7.047 -7.423 1.00 90.94 137 ALA A C 1
ATOM 974 O O . ALA A 1 137 ? 14.008 -7.904 -8.302 1.00 90.94 137 ALA A O 1
ATOM 975 N N . ILE A 1 138 ? 13.083 -7.043 -6.447 1.00 89.00 138 ILE A N 1
ATOM 976 C CA . ILE A 1 138 ? 12.007 -8.042 -6.339 1.00 89.00 138 ILE A CA 1
ATOM 977 C C . ILE A 1 138 ? 11.047 -7.958 -7.532 1.00 89.00 138 ILE A C 1
ATOM 979 O O . ILE A 1 138 ? 10.619 -8.987 -8.059 1.00 89.00 138 ILE A O 1
ATOM 983 N N . CYS A 1 139 ? 10.688 -6.742 -7.947 1.00 88.50 139 CYS A N 1
ATOM 984 C CA . CYS A 1 139 ? 9.749 -6.533 -9.043 1.00 88.50 139 CYS A CA 1
ATOM 985 C C . CYS A 1 139 ? 10.371 -6.864 -10.401 1.00 88.50 139 CYS A C 1
ATOM 987 O O . CYS A 1 139 ? 9.662 -7.353 -11.273 1.00 88.50 139 CYS A O 1
ATOM 989 N N . GLY A 1 140 ? 11.656 -6.560 -10.609 1.00 89.38 140 GLY A N 1
ATOM 990 C CA . GLY A 1 140 ? 12.382 -6.786 -11.866 1.00 89.38 140 GLY A CA 1
ATOM 991 C C . GLY A 1 140 ? 11.934 -5.917 -13.052 1.00 89.38 140 GLY A C 1
ATOM 992 O O . GLY A 1 140 ? 12.598 -5.914 -14.081 1.00 89.38 140 GLY A O 1
ATOM 993 N N . VAL A 1 141 ? 10.828 -5.178 -12.913 1.00 90.44 141 VAL A N 1
ATOM 994 C CA . VAL A 1 141 ? 10.233 -4.328 -13.964 1.00 90.44 141 VAL A CA 1
ATOM 995 C C . VAL A 1 141 ? 10.523 -2.840 -13.737 1.00 90.44 141 VAL A C 1
ATOM 997 O O . VAL A 1 141 ? 10.512 -2.060 -14.682 1.00 90.44 141 VAL A O 1
ATOM 1000 N N . TYR A 1 142 ? 10.799 -2.437 -12.493 1.00 91.81 142 TYR A N 1
ATOM 1001 C CA . TYR A 1 142 ? 10.996 -1.035 -12.121 1.00 91.81 142 TYR A CA 1
ATOM 1002 C C . TYR A 1 142 ? 12.405 -0.800 -11.594 1.00 91.81 142 TYR A C 1
ATOM 1004 O O . TYR A 1 142 ? 12.947 -1.608 -10.842 1.00 91.81 142 TYR A O 1
ATOM 1012 N N . THR A 1 143 ? 12.975 0.354 -11.916 1.00 94.31 143 THR A N 1
ATOM 1013 C CA . THR A 1 143 ? 14.220 0.837 -11.319 1.00 94.31 143 THR A CA 1
ATOM 1014 C C . THR A 1 143 ? 13.977 1.415 -9.922 1.00 94.31 143 THR A C 1
ATOM 1016 O O . THR A 1 143 ? 12.901 1.928 -9.612 1.00 94.31 143 THR A O 1
ATOM 1019 N N . SER A 1 144 ? 15.008 1.427 -9.071 1.00 95.31 144 SER A N 1
ATOM 1020 C CA . SER A 1 144 ? 14.927 2.039 -7.729 1.00 95.31 144 SER A CA 1
ATOM 1021 C C . SER A 1 144 ? 14.480 3.511 -7.776 1.00 95.31 144 SER A C 1
ATOM 1023 O O . SER A 1 144 ? 13.672 3.959 -6.961 1.00 95.31 144 SER A O 1
ATOM 1025 N N . ARG A 1 145 ? 14.934 4.265 -8.790 1.00 95.81 145 ARG A N 1
ATOM 1026 C CA . ARG A 1 145 ? 14.549 5.670 -8.998 1.00 95.81 145 ARG A CA 1
ATOM 1027 C C . ARG A 1 145 ? 13.064 5.823 -9.328 1.00 95.81 145 ARG A C 1
ATOM 1029 O O . ARG A 1 145 ? 12.425 6.763 -8.848 1.00 95.81 145 ARG A O 1
ATOM 1036 N N . GLU A 1 146 ? 12.508 4.922 -10.131 1.00 94.88 146 GLU A N 1
ATOM 1037 C CA . GLU A 1 146 ? 11.072 4.907 -10.412 1.00 94.88 146 GLU A CA 1
ATOM 1038 C C . GLU A 1 146 ? 10.284 4.594 -9.148 1.00 94.88 146 GLU A C 1
ATOM 1040 O O . GLU A 1 146 ? 9.353 5.330 -8.838 1.00 94.88 146 GLU A O 1
ATOM 1045 N N . VAL A 1 147 ? 10.702 3.598 -8.361 1.00 95.00 147 VAL A N 1
ATOM 1046 C CA . VAL A 1 147 ? 10.046 3.256 -7.086 1.00 95.00 147 VAL A CA 1
ATOM 1047 C C . VAL A 1 147 ? 10.001 4.453 -6.139 1.00 95.00 147 VAL A C 1
ATOM 1049 O O . VAL A 1 147 ? 8.932 4.803 -5.642 1.00 95.00 147 VAL A O 1
ATOM 1052 N N . GLN A 1 148 ? 11.111 5.175 -5.982 1.00 95.38 148 GLN A N 1
ATOM 1053 C CA . GLN A 1 148 ? 11.148 6.421 -5.204 1.00 95.38 148 GLN A CA 1
ATOM 1054 C C . GLN A 1 148 ? 10.251 7.531 -5.773 1.00 95.38 148 GLN A C 1
ATOM 1056 O O . GLN A 1 148 ? 9.778 8.406 -5.046 1.00 95.38 148 GLN A O 1
ATOM 1061 N N . THR A 1 149 ? 10.062 7.570 -7.090 1.00 95.50 149 THR A N 1
ATOM 1062 C CA . THR A 1 149 ? 9.196 8.564 -7.741 1.00 95.50 149 THR A CA 1
ATOM 1063 C C . THR A 1 149 ? 7.726 8.225 -7.505 1.00 95.50 149 THR A C 1
ATOM 1065 O O . THR A 1 149 ? 6.941 9.112 -7.170 1.00 95.50 149 THR A O 1
ATOM 1068 N N . MET A 1 150 ? 7.372 6.941 -7.598 1.00 94.94 150 MET A N 1
ATOM 1069 C CA . MET A 1 150 ? 6.038 6.423 -7.294 1.00 94.94 150 MET A CA 1
ATOM 1070 C C . MET A 1 150 ? 5.670 6.672 -5.829 1.00 94.94 150 MET A C 1
ATOM 1072 O O . MET A 1 150 ? 4.598 7.205 -5.552 1.00 94.94 150 MET A O 1
ATOM 1076 N N . GLU A 1 151 ? 6.591 6.389 -4.905 1.00 94.75 151 GLU A N 1
ATOM 1077 C CA . GLU A 1 151 ? 6.434 6.681 -3.477 1.00 94.75 151 GLU A CA 1
ATOM 1078 C C . GLU A 1 151 ? 6.117 8.163 -3.230 1.00 94.75 151 GLU A C 1
ATOM 1080 O O . GLU A 1 151 ? 5.104 8.496 -2.614 1.00 94.75 151 GLU A O 1
ATOM 1085 N N . ARG A 1 152 ? 6.957 9.072 -3.745 1.00 95.12 152 ARG A N 1
ATOM 1086 C CA . ARG A 1 152 ? 6.781 10.521 -3.555 1.00 95.12 152 ARG A CA 1
ATOM 1087 C C . ARG A 1 152 ? 5.482 11.037 -4.167 1.00 95.12 152 ARG A C 1
ATOM 1089 O O . ARG A 1 152 ? 4.827 11.896 -3.577 1.00 95.12 152 ARG A O 1
ATOM 1096 N N . SER A 1 153 ? 5.105 10.519 -5.335 1.00 93.69 153 SER A N 1
ATOM 1097 C CA . SER A 1 153 ? 3.845 10.865 -5.996 1.00 93.69 153 SER A CA 1
ATOM 1098 C C . SER A 1 153 ? 2.643 10.458 -5.143 1.00 93.69 153 SER A C 1
ATOM 1100 O O . SER A 1 153 ? 1.762 11.285 -4.895 1.00 93.69 153 SER A O 1
ATOM 1102 N N . LEU A 1 154 ? 2.649 9.231 -4.615 1.00 94.81 154 LEU A N 1
ATOM 1103 C CA . LEU A 1 154 ? 1.589 8.734 -3.745 1.00 94.81 154 LEU A CA 1
ATOM 1104 C C . LEU A 1 154 ? 1.508 9.527 -2.436 1.00 94.81 154 LEU A C 1
ATOM 1106 O O . LEU A 1 154 ? 0.423 9.942 -2.035 1.00 94.81 154 LEU A O 1
ATOM 1110 N N . LEU A 1 155 ? 2.647 9.803 -1.799 1.00 95.06 155 LEU A N 1
ATOM 1111 C CA . LEU A 1 155 ? 2.706 10.590 -0.568 1.00 95.06 155 LEU A CA 1
ATOM 1112 C C . LEU A 1 155 ? 2.091 11.986 -0.746 1.00 95.06 155 LEU A C 1
ATOM 1114 O O . LEU A 1 155 ? 1.321 12.449 0.101 1.00 95.06 155 LEU A O 1
ATOM 1118 N N . LYS A 1 156 ? 2.396 12.635 -1.877 1.00 94.12 156 LYS A N 1
ATOM 1119 C CA . LYS A 1 156 ? 1.823 13.932 -2.246 1.00 94.12 156 LYS A CA 1
ATOM 1120 C C . LYS A 1 156 ? 0.317 13.832 -2.486 1.00 94.12 156 LYS A C 1
ATOM 1122 O O . LYS A 1 156 ? -0.423 14.687 -2.008 1.00 94.12 156 LYS A O 1
ATOM 1127 N N . ALA A 1 157 ? -0.144 12.788 -3.177 1.00 91.88 157 ALA A N 1
ATOM 1128 C CA . ALA A 1 157 ? -1.568 12.554 -3.423 1.00 91.88 157 ALA A CA 1
ATOM 1129 C C . ALA A 1 157 ? -2.361 12.316 -2.124 1.00 91.88 157 ALA A C 1
ATOM 1131 O O . ALA A 1 157 ? -3.500 12.758 -2.004 1.00 91.88 157 ALA A O 1
ATOM 1132 N N . LEU A 1 158 ? -1.740 11.686 -1.124 1.00 93.75 158 LEU A N 1
ATOM 1133 C CA . LEU A 1 158 ? -2.309 11.493 0.214 1.00 93.75 158 LEU A CA 1
ATOM 1134 C C . LEU A 1 158 ? -2.205 12.741 1.112 1.00 93.75 158 LEU A C 1
ATOM 1136 O O . LEU A 1 158 ? -2.653 12.711 2.260 1.00 93.75 158 LEU A O 1
ATOM 1140 N N . GLY A 1 159 ? -1.592 13.828 0.632 1.00 93.75 159 GLY A N 1
ATOM 1141 C CA . GLY A 1 159 ? -1.392 15.054 1.405 1.00 93.75 159 GLY A CA 1
ATOM 1142 C C . GLY A 1 159 ? -0.586 14.830 2.686 1.00 93.75 159 GLY A C 1
ATOM 1143 O O . GLY A 1 159 ? -0.890 15.447 3.703 1.00 93.75 159 GLY A O 1
ATOM 1144 N N . HIS A 1 160 ? 0.383 13.905 2.665 1.00 93.25 160 HIS A N 1
ATOM 1145 C CA . HIS A 1 160 ? 1.197 13.511 3.825 1.00 93.25 160 HIS A CA 1
ATOM 1146 C C . HIS A 1 160 ? 0.404 12.955 5.029 1.00 93.25 160 HIS A C 1
ATOM 1148 O O . HIS A 1 160 ? 0.955 12.785 6.115 1.00 93.25 160 HIS A O 1
ATOM 1154 N N . ARG A 1 161 ? -0.881 12.610 4.859 1.00 93.12 161 ARG A N 1
ATOM 1155 C CA . ARG A 1 161 ? -1.722 12.021 5.915 1.00 93.12 161 ARG A CA 1
ATOM 1156 C C . ARG A 1 161 ? -1.594 10.501 5.938 1.00 93.12 161 ARG A C 1
ATOM 1158 O O . ARG A 1 161 ? -2.517 9.784 5.546 1.00 93.12 161 ARG A O 1
ATOM 1165 N N . LEU A 1 162 ? -0.443 10.022 6.399 1.00 93.50 162 LEU A N 1
ATOM 1166 C CA . LEU A 1 162 ? -0.150 8.588 6.494 1.00 93.50 162 LEU A CA 1
ATOM 1167 C C . LEU A 1 162 ? -0.682 7.949 7.778 1.00 93.50 162 LEU A C 1
ATOM 1169 O O . LEU A 1 162 ? -1.033 6.779 7.782 1.00 93.50 162 LEU A O 1
ATOM 1173 N N . TRP A 1 163 ? -0.818 8.715 8.859 1.00 92.94 163 TRP A N 1
ATOM 1174 C CA . TRP A 1 163 ? -1.276 8.151 10.124 1.00 92.94 163 TRP A CA 1
ATOM 1175 C C . TRP A 1 163 ? -2.699 7.571 10.026 1.00 92.94 163 TRP A C 1
ATOM 1177 O O . TRP A 1 163 ? -3.625 8.172 9.449 1.00 92.94 163 TRP A O 1
ATOM 1187 N N . VAL A 1 164 ? -2.867 6.383 10.604 1.00 93.00 164 VAL A N 1
ATOM 1188 C CA . VAL A 1 164 ? -4.142 5.682 10.765 1.00 93.00 164 VAL A CA 1
ATOM 1189 C C . VAL A 1 164 ? -4.213 5.229 12.216 1.00 93.00 164 VAL A C 1
ATOM 1191 O O . VAL A 1 164 ? -3.342 4.508 12.683 1.00 93.00 164 VAL A O 1
ATOM 1194 N N . SER A 1 165 ? -5.234 5.684 12.941 1.00 92.19 165 SER A N 1
ATOM 1195 C CA . SER A 1 165 ? -5.444 5.259 14.322 1.00 92.19 165 SER A CA 1
ATOM 1196 C C . SER A 1 165 ? -5.912 3.802 14.378 1.00 92.19 165 SER A C 1
ATOM 1198 O O . SER A 1 165 ? -6.610 3.344 13.470 1.00 92.19 165 SER A O 1
ATOM 1200 N N . ALA A 1 166 ? -5.583 3.095 15.464 1.00 91.94 166 ALA A N 1
ATOM 1201 C CA . ALA A 1 166 ? -6.008 1.709 15.667 1.00 91.94 166 ALA A CA 1
ATOM 1202 C C . ALA A 1 166 ? -7.536 1.510 15.545 1.00 91.94 166 ALA A C 1
ATOM 1204 O O . ALA A 1 166 ? -7.929 0.631 14.779 1.00 91.94 166 ALA A O 1
ATOM 1205 N N . PRO A 1 167 ? -8.412 2.371 16.119 1.00 93.56 167 PRO A N 1
ATOM 1206 C CA . PRO A 1 167 ? -9.862 2.226 15.950 1.00 93.56 167 PRO A CA 1
ATOM 1207 C C . PRO A 1 167 ? -10.304 2.321 14.489 1.00 93.56 167 PRO A C 1
ATOM 1209 O O . PRO A 1 167 ? -11.118 1.535 14.018 1.00 93.56 167 PRO A O 1
ATOM 1212 N N . ARG A 1 168 ? -9.706 3.245 13.726 1.00 91.75 168 ARG A N 1
ATOM 1213 C CA . ARG A 1 168 ? -10.015 3.403 12.302 1.00 91.75 168 ARG A CA 1
ATOM 1214 C C . ARG A 1 168 ? -9.521 2.218 11.476 1.00 91.75 168 ARG A C 1
ATOM 1216 O O . ARG A 1 168 ? -10.136 1.881 10.468 1.00 91.75 168 ARG A O 1
ATOM 1223 N N . MET A 1 169 ? -8.405 1.616 11.876 1.00 92.50 169 MET A N 1
ATOM 1224 C CA . MET A 1 169 ? -7.894 0.399 11.256 1.00 92.50 169 MET A CA 1
ATOM 1225 C C . MET A 1 169 ? -8.789 -0.803 11.579 1.00 92.50 169 MET A C 1
ATOM 1227 O O . MET A 1 169 ? -9.091 -1.570 10.671 1.00 92.50 169 MET A O 1
ATOM 1231 N N . ALA A 1 170 ? -9.295 -0.908 12.813 1.00 93.62 170 ALA A N 1
ATOM 1232 C CA . ALA A 1 170 ? -10.260 -1.928 13.218 1.00 93.62 170 ALA A CA 1
ATOM 1233 C C . ALA A 1 170 ? -11.573 -1.818 12.430 1.00 93.62 170 ALA A C 1
ATOM 1235 O O . ALA A 1 170 ? -12.019 -2.807 11.867 1.00 93.62 170 ALA A O 1
ATOM 1236 N N . GLU A 1 171 ? -12.157 -0.620 12.313 1.00 92.88 171 GLU A N 1
ATOM 1237 C CA . GLU A 1 171 ? -13.369 -0.384 11.506 1.00 92.88 171 GLU A CA 1
ATOM 1238 C C . GLU A 1 171 ? -13.192 -0.735 10.024 1.00 92.88 171 GLU A C 1
ATOM 1240 O O . GLU A 1 171 ? -14.158 -1.050 9.327 1.00 92.88 171 GLU A O 1
ATOM 1245 N N . PHE A 1 172 ? -11.976 -0.571 9.504 1.00 91.50 172 PHE A N 1
ATOM 1246 C CA . PHE A 1 172 ? -11.668 -0.915 8.123 1.00 91.50 172 PHE A CA 1
ATOM 1247 C C . PHE A 1 172 ? -11.507 -2.427 7.958 1.00 91.50 172 PHE A C 1
ATOM 1249 O O . PHE A 1 172 ? -12.028 -2.984 6.997 1.00 91.50 172 PHE A O 1
ATOM 1256 N N . LEU A 1 173 ? -10.820 -3.079 8.898 1.00 92.06 173 LEU A N 1
ATOM 1257 C CA . LEU A 1 173 ? -10.651 -4.528 8.924 1.00 92.06 173 LEU A CA 1
ATOM 1258 C C . LEU A 1 173 ? -11.991 -5.253 9.078 1.00 92.06 173 LEU A C 1
ATOM 1260 O O . LEU A 1 173 ? -12.232 -6.195 8.341 1.00 92.06 173 LEU A O 1
ATOM 1264 N N . ASP A 1 174 ? -12.874 -4.767 9.949 1.00 93.88 174 ASP A N 1
ATOM 1265 C CA . ASP A 1 174 ? -14.233 -5.293 10.160 1.00 93.88 174 ASP A CA 1
ATOM 1266 C C . ASP A 1 174 ? -15.006 -5.360 8.830 1.00 93.88 174 ASP A C 1
ATOM 1268 O O . ASP A 1 174 ? -15.392 -6.431 8.371 1.00 93.88 174 ASP A O 1
ATOM 1272 N N . ARG A 1 175 ? -15.070 -4.228 8.114 1.00 93.25 175 ARG A N 1
ATOM 1273 C CA . ARG A 1 175 ? -15.692 -4.140 6.782 1.00 93.25 175 ARG A CA 1
ATOM 1274 C C . ARG A 1 175 ? -15.026 -5.028 5.735 1.00 93.25 175 ARG A C 1
ATOM 1276 O O . ARG A 1 175 ? -15.683 -5.465 4.793 1.00 93.25 175 ARG A O 1
ATOM 1283 N N . LEU A 1 176 ? -13.715 -5.224 5.844 1.00 89.38 176 LEU A N 1
ATOM 1284 C CA . LEU A 1 176 ? -12.970 -6.054 4.908 1.00 89.38 176 LEU A CA 1
ATOM 1285 C C . LEU A 1 176 ? -13.220 -7.542 5.172 1.00 89.38 176 LEU A C 1
ATOM 1287 O O . LEU A 1 176 ? -13.370 -8.284 4.213 1.00 89.38 176 LEU A O 1
ATOM 1291 N N . CYS A 1 177 ? -13.323 -7.962 6.433 1.00 91.19 177 CYS A N 1
ATOM 1292 C CA . CYS A 1 177 ? -13.711 -9.320 6.815 1.00 91.19 177 CYS A CA 1
ATOM 1293 C C . CYS A 1 177 ? -15.152 -9.643 6.391 1.00 91.19 177 CYS A C 1
ATOM 1295 O O . CYS A 1 177 ? -15.399 -10.748 5.917 1.00 91.19 177 CYS A O 1
ATOM 1297 N N . ASP A 1 178 ? -16.072 -8.676 6.487 1.00 92.81 178 ASP A N 1
ATOM 1298 C CA . ASP A 1 178 ? -17.448 -8.830 5.990 1.00 92.81 178 ASP A CA 1
ATOM 1299 C C . ASP A 1 178 ? -17.494 -9.047 4.469 1.00 92.81 178 ASP A C 1
ATOM 1301 O O . ASP A 1 178 ? -18.309 -9.820 3.963 1.00 92.81 178 ASP A O 1
ATOM 1305 N N . ALA A 1 179 ? -16.629 -8.349 3.726 1.00 90.25 179 ALA A N 1
ATOM 1306 C CA . ALA A 1 179 ? -16.552 -8.455 2.271 1.00 90.25 179 ALA A CA 1
ATOM 1307 C C . ALA A 1 179 ? -15.774 -9.697 1.801 1.00 90.25 179 ALA A C 1
ATOM 1309 O O . ALA A 1 179 ? -16.115 -10.286 0.778 1.00 90.25 179 ALA A O 1
ATOM 1310 N N . GLU A 1 180 ? -14.731 -10.081 2.536 1.00 90.25 180 GLU A N 1
ATOM 1311 C CA . GLU A 1 180 ? -13.772 -11.131 2.190 1.00 90.25 180 GLU A CA 1
ATOM 1312 C C . GLU A 1 180 ? -13.612 -12.096 3.383 1.00 90.25 180 GLU A C 1
ATOM 1314 O O . GLU A 1 180 ? -12.661 -11.975 4.164 1.00 90.25 180 GLU A O 1
ATOM 1319 N N . PRO A 1 181 ? -14.508 -13.089 3.542 1.00 90.69 181 PRO A N 1
ATOM 1320 C CA . PRO A 1 181 ? -14.520 -13.976 4.711 1.00 90.69 181 PRO A CA 1
ATOM 1321 C C . PRO A 1 181 ? -13.254 -14.840 4.839 1.00 90.69 181 PRO A C 1
ATOM 1323 O O . PRO A 1 181 ? -12.903 -15.274 5.935 1.00 90.69 181 PRO A O 1
ATOM 1326 N N . GLU A 1 182 ? -12.515 -15.058 3.746 1.00 88.75 182 GLU A N 1
ATOM 1327 C CA . GLU A 1 182 ? -11.207 -15.728 3.788 1.00 88.75 182 GLU A CA 1
ATOM 1328 C C . GLU A 1 182 ? -10.186 -14.962 4.643 1.00 88.75 182 GLU A C 1
ATOM 1330 O O . GLU A 1 182 ? -9.309 -15.573 5.258 1.00 88.75 182 GLU A O 1
ATOM 1335 N N . LEU A 1 183 ? -10.299 -13.631 4.717 1.00 83.69 183 LEU A N 1
ATOM 1336 C CA . LEU A 1 183 ? -9.409 -12.801 5.523 1.00 83.69 183 LEU A CA 1
ATOM 1337 C C . LEU A 1 183 ? -9.661 -12.988 7.021 1.00 83.69 183 LEU A C 1
ATOM 1339 O O . LEU A 1 183 ? -8.705 -13.001 7.799 1.00 83.69 183 LEU A O 1
ATOM 1343 N N . ALA A 1 184 ? -10.923 -13.177 7.417 1.00 86.06 184 ALA A N 1
ATOM 1344 C CA . ALA A 1 184 ? -11.280 -13.481 8.799 1.00 86.06 184 ALA A CA 1
ATOM 1345 C C . ALA A 1 184 ? -10.583 -14.774 9.257 1.00 86.06 184 ALA A C 1
ATOM 1347 O O . ALA A 1 184 ? -9.894 -14.777 10.277 1.00 86.06 184 ALA A O 1
ATOM 1348 N N . LEU A 1 185 ? -10.638 -15.821 8.421 1.00 86.88 185 LEU A N 1
ATOM 1349 C CA . LEU A 1 185 ? -9.970 -17.108 8.659 1.00 86.88 185 LEU A CA 1
ATOM 1350 C C . LEU A 1 185 ? -8.436 -17.013 8.662 1.00 86.88 185 LEU A C 1
ATOM 1352 O O . LEU A 1 185 ? -7.769 -17.831 9.291 1.00 86.88 185 LEU A O 1
ATOM 1356 N N . ALA A 1 186 ? -7.861 -16.026 7.973 1.00 83.75 186 ALA A N 1
ATOM 1357 C CA . ALA A 1 186 ? -6.416 -15.810 7.889 1.00 83.75 186 ALA A CA 1
ATOM 1358 C C . ALA A 1 186 ? -5.824 -15.039 9.092 1.00 83.75 186 ALA A C 1
ATOM 1360 O O . ALA A 1 186 ? -4.704 -14.532 9.000 1.00 83.75 186 ALA A O 1
ATOM 1361 N N . GLY A 1 187 ? -6.559 -14.932 10.204 1.00 87.62 187 GLY A N 1
ATOM 1362 C CA . GLY A 1 187 ? -6.148 -14.191 11.405 1.00 87.62 187 GLY A CA 1
ATOM 1363 C C . GLY A 1 187 ? -6.650 -12.745 11.450 1.00 87.62 187 GLY A C 1
ATOM 1364 O O . GLY A 1 187 ? -6.157 -11.941 12.243 1.00 87.62 187 GLY A O 1
ATOM 1365 N N . GLY A 1 188 ? -7.622 -12.390 10.600 1.00 88.19 188 GLY A N 1
ATOM 1366 C CA . GLY A 1 188 ? -8.279 -11.084 10.640 1.00 88.19 188 GLY A CA 1
ATOM 1367 C C . GLY A 1 188 ? -9.005 -10.834 11.964 1.00 88.19 188 GLY A C 1
ATOM 1368 O O . GLY A 1 188 ? -8.914 -9.732 12.500 1.00 88.19 188 GLY A O 1
ATOM 1369 N N . GLU A 1 189 ? -9.663 -11.851 12.530 1.00 91.38 189 GLU A N 1
ATOM 1370 C CA . GLU A 1 189 ? -10.379 -11.730 13.811 1.00 91.38 189 GLU A CA 1
ATOM 1371 C C . GLU A 1 189 ? -9.431 -11.460 14.986 1.00 91.38 189 GLU A C 1
ATOM 1373 O O . GLU A 1 189 ? -9.666 -10.536 15.766 1.00 91.38 189 GLU A O 1
ATOM 1378 N N . ASP A 1 190 ? -8.314 -12.187 15.070 1.00 93.44 190 ASP A N 1
ATOM 1379 C CA . ASP A 1 190 ? -7.302 -11.991 16.116 1.00 93.44 190 ASP A CA 1
ATOM 1380 C C . ASP A 1 190 ? -6.730 -10.569 16.084 1.00 93.44 190 ASP A C 1
ATOM 1382 O O . ASP A 1 190 ? -6.605 -9.899 17.115 1.00 93.44 190 ASP A O 1
ATOM 1386 N N . LEU A 1 191 ? -6.418 -10.068 14.884 1.00 90.06 191 LEU A N 1
ATOM 1387 C CA . LEU A 1 191 ? -5.923 -8.707 14.711 1.00 90.06 191 LEU A CA 1
ATOM 1388 C C . LEU A 1 191 ? -6.993 -7.665 15.057 1.00 90.06 191 LEU A C 1
ATOM 1390 O O . LEU A 1 191 ? -6.683 -6.621 15.625 1.00 90.06 191 LEU A O 1
ATOM 1394 N N . LEU A 1 192 ? -8.254 -7.935 14.738 1.00 92.06 192 LEU A N 1
ATOM 1395 C CA . LEU A 1 192 ? -9.366 -7.056 15.073 1.00 92.06 192 LEU A CA 1
ATOM 1396 C C . LEU A 1 192 ? -9.591 -6.981 16.590 1.00 92.06 192 LEU A C 1
ATOM 1398 O O . LEU A 1 192 ? -9.811 -5.886 17.111 1.00 92.06 192 LEU A O 1
ATOM 1402 N N . HIS A 1 193 ? -9.454 -8.097 17.309 1.00 94.00 193 HIS A N 1
ATOM 1403 C CA . HIS A 1 193 ? -9.434 -8.109 18.772 1.00 94.00 193 HIS A CA 1
ATOM 1404 C C . HIS A 1 193 ? -8.261 -7.298 19.332 1.00 94.00 193 HIS A C 1
ATOM 1406 O O . HIS A 1 193 ? -8.472 -6.477 20.223 1.00 94.00 193 HIS A O 1
ATOM 1412 N N . LEU A 1 194 ? -7.058 -7.453 18.767 1.00 93.25 194 LEU A N 1
ATOM 1413 C CA . LEU A 1 194 ? -5.875 -6.687 19.171 1.00 93.25 194 LEU A CA 1
ATOM 1414 C C . LEU A 1 194 ? -6.044 -5.176 18.952 1.00 93.25 194 LEU A C 1
ATOM 1416 O O . LEU A 1 194 ? -5.559 -4.388 19.751 1.00 93.25 194 LEU A O 1
ATOM 1420 N N . LEU A 1 195 ? -6.712 -4.757 17.875 1.00 90.56 195 LEU A N 1
ATOM 1421 C CA . LEU A 1 195 ? -6.918 -3.337 17.565 1.00 90.56 195 LEU A CA 1
ATOM 1422 C C . LEU A 1 195 ? -8.042 -2.682 18.381 1.00 90.56 195 LEU A C 1
ATOM 1424 O O . LEU A 1 195 ? -8.117 -1.451 18.413 1.00 90.56 195 LEU A O 1
ATOM 1428 N N . ARG A 1 196 ? -8.938 -3.481 18.975 1.00 93.38 196 ARG A N 1
ATOM 1429 C CA . ARG A 1 196 ? -10.047 -3.013 19.825 1.00 93.38 196 ARG A CA 1
ATOM 1430 C C . ARG A 1 196 ? -9.713 -3.030 21.321 1.00 93.38 196 ARG A C 1
ATOM 1432 O O . ARG A 1 196 ? -10.390 -2.320 22.064 1.00 93.38 196 ARG A O 1
ATOM 1439 N N . GLY A 1 197 ? -8.753 -3.858 21.740 1.00 87.12 197 GLY A N 1
ATOM 1440 C CA . GLY A 1 197 ? -8.244 -3.927 23.116 1.00 87.12 197 GLY A CA 1
ATOM 1441 C C . GLY A 1 197 ? -7.328 -2.762 23.457 1.00 87.12 197 GLY A C 1
ATOM 1442 O O . GLY A 1 197 ? -7.430 -2.283 24.606 1.00 87.12 197 GLY A O 1
#

Radius of gyration: 24.4 Å; chains: 1; bounding box: 45×64×80 Å

Organism: NCBI:txid765915

Secondary structure (DSSP, 8-state):
-------------------------------HHHHHHHHHHHTT--HHHHHHHHHHHHHHHHHHHHHHTTS--S-----HHHHHHHHHHHHHHHHHHHHS----------------------------TT-HHHHHHHHSSS-HHHHHHHHHHHHHHTTT-----HHHHHHHHHHHHHH-HHHIIIIIHHHHHHHH-

Sequence (197 aa):
MMDPMCISTLSSVPRDGADSSDDVSCPQPPALHVFIRRLVRLTATTLPTFLLAHVYLTRLVIAVTAAASKASLASAPCSRDAAHRVFLAALLLATKVSEDPPALPSGSSVTSTDSTASCSSSSTLCMSASSPATLAAICGVYTSREVQTMERSLLKALGHRLWVSAPRMAEFLDRLCDAEPELALAGGEDLLHLLRG